Protein AF-A0A7T4EHD7-F1 (afdb_monomer)

Nearest PDB structures (foldseek):
  7t5t-assembly1_A  TM=5.992E-01  e=3.927E-07  Thauera sp. K11
  2or1-assembly1_L  TM=7.618E-01  e=6.626E-01  Phage 434

pLDDT: mean 82.52, std 16.8, range [25.11, 98.62]

Sequence (320 aa):
MTQKEFAQRLGCSQPALSAAENGRKQIAELIEKAVFAFKVPPSYFEAPPSPYGSDSLNFRTKRISAKVRRAFSSTFYEAERAMLSAPAKVPVVNLADENLPNRAYSLPLSVIETVAAQARNQLGVSPTGPVFNVTHAIEKAGHRVCTLTNDFVDISDIDGASSPEFNHDGLGLIATTEKHDGGRVRFTRAHELGHLVMHSTFRPSDEKAREDEADFFAGAFLFPEEDAKEMLSESLTLEGYARIKSQYAVSIAALIHRGRDLGITSAERYHSLMIQLSSRGWRINEPVEVPVERATTINAISLRKESTTQGDLAALPTLF

Solvent-accessible surface area (backbone atoms only — not comparable to full-atom values): 18235 Å² total; per-residue (Å²): 112,52,68,59,59,50,17,56,71,56,74,45,51,47,68,60,48,54,33,26,39,71,69,74,41,88,47,65,72,58,47,54,40,41,28,66,72,52,48,41,57,71,64,67,78,62,51,77,72,67,86,59,54,100,77,54,50,56,60,70,88,63,100,67,53,72,68,37,51,51,53,44,48,49,50,49,44,53,48,51,52,58,46,73,76,49,78,71,94,46,73,54,52,83,58,63,56,84,82,62,68,82,37,82,57,71,79,57,66,72,56,41,45,50,52,21,50,48,50,29,52,72,41,72,40,65,84,60,68,51,56,91,49,63,58,57,33,45,40,69,28,31,29,43,42,34,38,44,50,50,98,67,49,80,43,62,87,40,65,39,32,22,44,50,45,57,46,100,78,54,38,40,46,35,39,29,33,78,70,96,49,16,22,60,51,48,45,48,53,36,23,31,45,27,40,40,32,63,38,38,88,30,58,44,76,44,64,65,46,46,52,52,49,16,51,51,20,19,38,30,52,44,51,25,68,68,53,42,66,72,73,51,49,69,82,61,47,73,71,53,41,41,54,50,23,70,68,37,49,44,43,54,69,55,54,48,49,45,32,38,78,72,63,54,24,52,74,68,50,42,53,51,51,55,50,55,36,49,78,69,45,38,80,80,58,56,76,71,89,40,78,67,82,70,52,85,89,33,68,67,42,41,83,50,82,81,84,89,81,92,80,88,89,81,85,81,79,69,70,131

Foldseek 3Di:
DDLCVLCVLLVHHSVQSVCVLQVNDDCVSVLVSCCVSLVFDSVLQFDDPQPDDLPQWLFDDDPDDSVLSVQVSSLVSVVVVVVVVPDQPAQAQQLAPPPADQDQDFDDLVVLLVSLLVLCVSLVHDSAFAPPALQCSCVNNREFEAEEDEPPDGNQVIAWTKRQAQPPSSYIYTYGYDDDAQQSNLLSSQLNSQNHNRRRPHDHPDSVSSSVSSLSSSLCNQHNPVNLLVQDAQPQDLVSLLVVCQGRVHQSLSSLVSCVSSVRYDPVSSVVRVVVCVVVVVVPPNPDGRDHRHTDPDYHRYSHDDDDDDDDDDDDDGDD

Secondary structure (DSSP, 8-state):
--HHHHHHHTTS-HHHHHHHHTTSS--HHHHHHHHHHH---THHHHSPPPS--TT-S----S---HHHHHHHHHHHHHHHHHHHTS--SSPPP----TTSPP-SSPPPHHHHHHHHHHHHHHTT--SSS--S-HHHHHHHTT-EEEEE--SSS--TTS-EEE-SS--TTS--EEEEE--S-HHHHHHHHHHHHHHHHHHSS---S-HHHHHHHHHHHHHHHHS-HHHHHHH--TT--HHHHHHHHHHH---HHHHHHHHHHTTSS-HHHHHHHHHHHHHTTTTTS-SS--PPP--SSS--B-S-----------------

Organism: NCBI:txid39791

Mean predicted aligned error: 8.87 Å

Radius of gyration: 21.9 Å; Cα contacts (8 Å, |Δi|>4): 493; chains: 1; bounding box: 49×42×62 Å

InterPro domains:
  IPR001387 Cro/C1-type, helix-turn-helix domain [PS50943] (1-45)
  IPR001387 Cro/C1-type, helix-turn-helix domain [cd00093] (1-45)
  IPR010359 IrrE N-terminal-like domain [PF06114] (171-258)
  IPR010982 Lambda repressor-like, DNA-binding domain superfamily [G3DSA:1.10.260.40] (1-47)
  IPR010982 Lambda repressor-like, DNA-binding domain superfamily [SSF47413] (1-45)
  IPR052345 Radiation response metalloprotease [PTHR43236] (1-294)

Structure (mmCIF, N/CA/C/O backbone):
data_AF-A0A7T4EHD7-F1
#
_entry.id   AF-A0A7T4EHD7-F1
#
loop_
_atom_site.group_PDB
_atom_site.id
_atom_site.type_symbol
_atom_site.label_atom_id
_atom_site.label_alt_id
_atom_site.label_comp_id
_atom_site.label_asym_id
_atom_site.label_entity_id
_atom_site.label_seq_id
_atom_site.pdbx_PDB_ins_code
_atom_site.Cartn_x
_atom_site.Cartn_y
_atom_site.Cartn_z
_atom_site.occupancy
_atom_site.B_iso_or_equiv
_atom_site.auth_seq_id
_atom_site.auth_comp_id
_atom_site.auth_asym_id
_atom_site.auth_atom_id
_atom_site.pdbx_PDB_model_num
ATOM 1 N N . MET A 1 1 ? 14.352 -14.621 -17.636 1.00 67.38 1 MET A N 1
ATOM 2 C CA . MET A 1 1 ? 14.977 -15.474 -18.671 1.00 67.38 1 MET A CA 1
ATOM 3 C C . MET A 1 1 ? 16.495 -15.306 -18.625 1.00 67.38 1 MET A C 1
ATOM 5 O O . MET A 1 1 ? 16.950 -14.237 -18.238 1.00 67.38 1 MET A O 1
ATOM 9 N N . THR A 1 2 ? 17.270 -16.343 -18.931 1.00 75.00 2 THR A N 1
ATOM 10 C CA . THR A 1 2 ? 18.741 -16.278 -19.024 1.00 75.00 2 THR A CA 1
ATOM 11 C C . THR A 1 2 ? 19.187 -15.690 -20.369 1.00 75.00 2 THR A C 1
ATOM 13 O O . THR A 1 2 ? 18.441 -15.735 -21.346 1.00 75.00 2 THR A O 1
ATOM 16 N N . GLN A 1 3 ? 20.421 -15.185 -20.456 1.00 76.94 3 GLN A N 1
ATOM 17 C CA . GLN A 1 3 ? 20.989 -14.676 -21.716 1.00 76.94 3 GLN A CA 1
ATOM 18 C C . GLN A 1 3 ? 21.012 -15.754 -22.817 1.00 76.94 3 GLN A C 1
ATOM 20 O O . GLN A 1 3 ? 20.757 -15.468 -23.983 1.00 76.94 3 GLN A O 1
ATOM 25 N N . LYS A 1 4 ? 21.250 -17.018 -22.443 1.00 79.88 4 LYS A N 1
ATOM 26 C CA . LYS A 1 4 ? 21.218 -18.164 -23.361 1.00 79.88 4 LYS A CA 1
ATOM 27 C C . LYS A 1 4 ? 19.819 -18.400 -23.940 1.00 79.88 4 LYS A C 1
ATOM 29 O O . LYS A 1 4 ? 19.680 -18.577 -25.146 1.00 79.88 4 LYS A O 1
ATOM 34 N N . GLU A 1 5 ? 18.791 -18.379 -23.095 1.00 79.81 5 GLU A N 1
ATOM 35 C CA . GLU A 1 5 ? 17.391 -18.517 -23.522 1.00 79.81 5 GLU A CA 1
ATOM 36 C C . GLU A 1 5 ? 16.942 -17.332 -24.395 1.00 79.81 5 GLU A C 1
ATOM 38 O O . GLU A 1 5 ? 16.241 -17.532 -25.388 1.00 79.81 5 GLU A O 1
ATOM 43 N N . PHE A 1 6 ? 17.380 -16.107 -24.071 1.00 81.12 6 PHE A N 1
ATOM 44 C CA . PHE A 1 6 ? 17.108 -14.916 -24.885 1.00 81.12 6 PHE A CA 1
ATOM 45 C C . PHE A 1 6 ? 17.764 -15.033 -26.268 1.00 81.12 6 PHE A C 1
ATOM 47 O O . PHE A 1 6 ? 17.082 -14.872 -27.278 1.00 81.12 6 PHE A O 1
ATOM 54 N N . ALA A 1 7 ? 19.045 -15.418 -26.331 1.00 84.12 7 ALA A N 1
ATOM 55 C CA . ALA A 1 7 ? 19.760 -15.640 -27.588 1.00 84.12 7 ALA A CA 1
ATOM 56 C C . ALA A 1 7 ? 19.081 -16.711 -28.459 1.00 84.12 7 ALA A C 1
ATOM 58 O O . ALA A 1 7 ? 18.872 -16.504 -29.654 1.00 84.12 7 ALA A O 1
ATOM 59 N N . GLN A 1 8 ? 18.653 -17.822 -27.848 1.00 86.00 8 GLN A N 1
ATOM 60 C CA . GLN A 1 8 ? 17.933 -18.888 -28.544 1.00 86.00 8 GLN A CA 1
ATOM 61 C C . GLN A 1 8 ? 16.607 -18.394 -29.140 1.00 86.00 8 GLN A C 1
ATOM 63 O O . GLN A 1 8 ? 16.300 -18.719 -30.286 1.00 86.00 8 GLN A O 1
ATOM 68 N N . ARG A 1 9 ? 15.839 -17.577 -28.406 1.00 82.50 9 ARG A N 1
ATOM 69 C CA . ARG A 1 9 ? 14.594 -16.974 -28.915 1.00 82.50 9 ARG A CA 1
ATOM 70 C C . ARG A 1 9 ? 14.824 -15.972 -30.044 1.00 82.50 9 ARG A C 1
ATOM 72 O O . ARG A 1 9 ? 13.973 -15.859 -30.919 1.00 82.50 9 ARG A O 1
ATOM 79 N N . LEU A 1 10 ? 15.954 -15.271 -30.035 1.00 85.44 10 LEU A N 1
ATOM 80 C CA . LEU A 1 10 ? 16.352 -14.357 -31.108 1.00 85.44 10 LEU A CA 1
ATOM 81 C C . LEU A 1 10 ? 17.015 -15.061 -32.299 1.00 85.44 10 LEU A C 1
ATOM 83 O O . LEU A 1 10 ? 17.361 -14.401 -33.278 1.00 85.44 10 LEU A O 1
ATOM 87 N N . GLY A 1 11 ? 17.225 -16.379 -32.231 1.00 86.50 11 GLY A N 1
ATOM 88 C CA . GLY A 1 11 ? 17.936 -17.121 -33.270 1.00 86.50 11 GLY A CA 1
ATOM 89 C C . GLY A 1 11 ? 19.391 -16.671 -33.439 1.00 86.50 11 GLY A C 1
ATOM 90 O O . GLY A 1 11 ? 19.919 -16.713 -34.549 1.00 86.50 11 GLY A O 1
ATOM 91 N N . CYS A 1 12 ? 20.041 -16.207 -32.366 1.00 86.50 12 CYS A N 1
ATOM 92 C CA . CYS A 1 12 ? 21.445 -15.796 -32.371 1.00 86.50 12 CYS A CA 1
ATOM 93 C C . CYS A 1 12 ? 22.269 -16.588 -31.344 1.00 86.50 12 CYS A C 1
ATOM 95 O O . CYS A 1 12 ? 21.738 -17.281 -30.475 1.00 86.50 12 CYS A O 1
ATOM 97 N N . SER A 1 13 ? 23.598 -16.524 -31.452 1.00 87.38 13 SER A N 1
ATOM 98 C CA . SER A 1 13 ? 24.477 -17.159 -30.469 1.00 87.38 13 SER A CA 1
ATOM 99 C C . SER A 1 13 ? 24.615 -16.284 -29.221 1.00 87.38 13 SER A C 1
ATOM 101 O O . SER A 1 13 ? 24.647 -15.056 -29.309 1.00 87.38 13 SER A O 1
ATOM 103 N N . GLN A 1 14 ? 24.756 -16.911 -28.050 1.00 85.94 14 GLN A N 1
ATOM 104 C CA . GLN A 1 14 ? 24.992 -16.190 -26.796 1.00 85.94 14 GLN A CA 1
ATOM 105 C C . GLN A 1 14 ? 26.211 -15.239 -26.871 1.00 85.94 14 GLN A C 1
ATOM 107 O O . GLN A 1 14 ? 26.083 -14.101 -26.422 1.00 85.94 14 GLN A O 1
ATOM 112 N N . PRO A 1 15 ? 27.356 -15.610 -27.489 1.00 86.06 15 PRO A N 1
ATOM 113 C CA . PRO A 1 15 ? 28.465 -14.673 -27.676 1.00 86.06 15 PRO A CA 1
ATOM 114 C C . PRO A 1 15 ? 28.125 -13.488 -28.587 1.00 86.06 15 PRO A C 1
ATOM 116 O O . PRO A 1 15 ? 28.584 -12.380 -28.332 1.00 86.06 15 PRO A O 1
ATOM 119 N N . ALA A 1 16 ? 27.321 -13.693 -29.640 1.00 82.75 16 ALA A N 1
ATOM 120 C CA . ALA A 1 16 ? 26.911 -12.606 -30.531 1.00 82.75 16 ALA A CA 1
ATOM 121 C C . ALA A 1 16 ? 25.985 -11.611 -29.824 1.00 82.75 16 ALA A C 1
ATOM 123 O O . ALA A 1 16 ? 26.126 -10.408 -30.027 1.00 82.75 16 ALA A O 1
ATOM 124 N N . LEU A 1 17 ? 25.081 -12.116 -28.984 1.00 82.88 17 LEU A N 1
ATOM 125 C CA . LEU A 1 17 ? 24.245 -11.297 -28.120 1.00 82.88 17 LEU A CA 1
ATOM 126 C C . LEU A 1 17 ? 25.096 -10.523 -27.106 1.00 82.88 17 LEU A C 1
ATOM 128 O O . LEU A 1 17 ? 25.010 -9.306 -27.060 1.00 82.88 17 LEU A O 1
ATOM 132 N N . SER A 1 18 ? 25.992 -11.193 -26.378 1.00 82.06 18 SER A N 1
ATOM 133 C CA . SER A 1 18 ? 26.883 -10.527 -25.419 1.00 82.06 18 SER A CA 1
ATOM 134 C C . SER A 1 18 ? 27.773 -9.466 -26.083 1.00 82.06 18 SER A C 1
ATOM 136 O O . SER A 1 18 ? 27.996 -8.395 -25.522 1.00 82.06 18 SER A O 1
ATOM 138 N N . ALA A 1 19 ? 28.261 -9.708 -27.303 1.00 80.06 19 ALA A N 1
ATOM 139 C CA . ALA A 1 19 ? 29.001 -8.702 -28.061 1.00 80.06 19 ALA A CA 1
ATOM 140 C C . ALA A 1 19 ? 28.130 -7.483 -28.411 1.00 80.06 19 ALA A C 1
ATOM 142 O O . ALA A 1 19 ? 28.626 -6.361 -28.349 1.00 80.06 19 ALA A O 1
ATOM 143 N N . ALA A 1 20 ? 26.854 -7.689 -28.746 1.00 79.88 20 ALA A N 1
ATOM 144 C CA . ALA A 1 20 ? 25.904 -6.607 -28.995 1.00 79.88 20 ALA A CA 1
ATOM 145 C C . ALA A 1 20 ? 25.616 -5.792 -27.720 1.00 79.88 20 ALA A C 1
ATOM 147 O O . ALA A 1 20 ? 25.701 -4.570 -27.759 1.00 79.88 20 ALA A O 1
ATOM 148 N N . GLU A 1 21 ? 25.384 -6.451 -26.581 1.00 74.50 21 GLU A N 1
ATOM 149 C CA . GLU A 1 21 ? 25.171 -5.810 -25.268 1.00 74.50 21 GLU A CA 1
ATOM 150 C C . GLU A 1 21 ? 26.338 -4.901 -24.865 1.00 74.50 21 GLU A C 1
ATOM 152 O O . GLU A 1 21 ? 26.143 -3.791 -24.381 1.00 74.50 21 GLU A O 1
ATOM 157 N N . ASN A 1 22 ? 27.565 -5.345 -25.144 1.00 77.75 22 ASN A N 1
ATOM 158 C CA . ASN A 1 22 ? 28.791 -4.600 -24.860 1.00 77.75 22 ASN A CA 1
ATOM 159 C C . ASN A 1 22 ? 29.157 -3.569 -25.949 1.00 77.75 22 ASN A C 1
ATOM 161 O O . ASN A 1 22 ? 30.290 -3.088 -25.974 1.00 77.75 22 ASN A O 1
ATOM 165 N N . GLY A 1 23 ? 28.257 -3.278 -26.896 1.00 73.56 23 GLY A N 1
ATOM 166 C CA . GLY A 1 23 ? 28.473 -2.289 -27.960 1.00 73.56 23 GLY A CA 1
ATOM 167 C C . GLY A 1 23 ? 29.491 -2.697 -29.034 1.00 73.56 23 GLY A C 1
ATOM 168 O O . GLY A 1 23 ? 29.940 -1.863 -29.814 1.00 73.56 23 GLY A O 1
ATOM 169 N N . ARG A 1 24 ? 29.878 -3.977 -29.099 1.00 74.69 24 ARG A N 1
ATOM 170 C CA . ARG A 1 24 ? 30.899 -4.506 -30.027 1.00 74.69 24 ARG A CA 1
ATOM 171 C C . ARG A 1 24 ? 30.318 -5.030 -31.344 1.00 74.69 24 ARG A C 1
ATOM 173 O O . ARG A 1 24 ? 31.075 -5.448 -32.217 1.00 74.69 24 ARG A O 1
ATOM 180 N N . LYS A 1 25 ? 28.991 -5.057 -31.494 1.00 74.19 25 LYS A N 1
ATOM 181 C CA . LYS A 1 25 ? 28.288 -5.528 -32.697 1.00 74.19 25 LYS A CA 1
ATOM 182 C C . LYS A 1 25 ? 27.023 -4.703 -32.935 1.00 74.19 25 LYS A C 1
ATOM 184 O O . LYS A 1 25 ? 26.392 -4.274 -31.975 1.00 74.19 25 LYS A O 1
ATOM 189 N N . GLN A 1 26 ? 26.641 -4.507 -34.201 1.00 68.88 26 GLN A N 1
ATOM 190 C CA . GLN A 1 26 ? 25.374 -3.855 -34.552 1.00 68.88 26 GLN A CA 1
ATOM 191 C C . GLN A 1 26 ? 24.181 -4.590 -33.928 1.00 68.88 26 GLN A C 1
ATOM 193 O O . GLN A 1 26 ? 24.067 -5.812 -34.039 1.00 68.88 26 GLN A O 1
ATOM 198 N N . ILE A 1 27 ? 23.296 -3.819 -33.291 1.00 75.81 27 ILE A N 1
ATOM 199 C CA . ILE A 1 27 ? 22.151 -4.326 -32.523 1.00 75.81 27 ILE A CA 1
ATOM 200 C C . ILE A 1 27 ? 20.843 -4.244 -33.334 1.00 75.81 27 ILE A C 1
ATOM 202 O O . ILE A 1 27 ? 19.883 -4.909 -32.979 1.00 75.81 27 ILE A O 1
ATOM 206 N N . ALA A 1 28 ? 20.794 -3.505 -34.451 1.00 77.44 28 ALA A N 1
ATOM 207 C CA . ALA A 1 28 ? 19.555 -3.235 -35.199 1.00 77.44 28 ALA A CA 1
ATOM 208 C C . ALA A 1 28 ? 18.762 -4.507 -35.571 1.00 77.44 28 ALA A C 1
ATOM 210 O O . ALA A 1 28 ? 17.596 -4.635 -35.210 1.00 77.44 28 ALA A O 1
ATOM 211 N N . GLU A 1 29 ? 19.415 -5.503 -36.179 1.00 79.62 29 GLU A N 1
ATOM 212 C CA . GLU A 1 29 ? 18.763 -6.772 -36.545 1.00 79.62 29 GLU A CA 1
ATOM 213 C C . GLU A 1 29 ? 18.314 -7.582 -35.308 1.00 79.62 29 GLU A C 1
ATOM 215 O O . GLU A 1 29 ? 17.315 -8.300 -35.339 1.00 79.62 29 GLU A O 1
ATOM 220 N N . LEU A 1 30 ? 19.042 -7.470 -34.189 1.00 80.75 30 LEU A N 1
ATOM 221 C CA . LEU A 1 30 ? 18.665 -8.107 -32.924 1.00 80.75 30 LEU A CA 1
ATOM 222 C C . LEU A 1 30 ? 17.480 -7.394 -32.267 1.00 80.75 30 LEU A C 1
ATOM 224 O O . LEU A 1 30 ? 16.624 -8.073 -31.706 1.00 80.75 30 LEU A O 1
ATOM 228 N N . ILE A 1 31 ? 17.409 -6.064 -32.366 1.00 81.06 31 ILE A N 1
ATOM 229 C CA . ILE A 1 31 ? 16.293 -5.248 -31.881 1.00 81.06 31 ILE A CA 1
ATOM 230 C C . ILE A 1 31 ? 15.033 -5.590 -32.664 1.00 81.06 31 ILE A C 1
ATOM 232 O O . ILE A 1 31 ? 14.024 -5.884 -32.042 1.00 81.06 31 ILE A O 1
ATOM 236 N N . GLU A 1 32 ? 15.078 -5.654 -33.996 1.00 82.56 32 GLU A N 1
ATOM 237 C CA . GLU A 1 32 ? 13.910 -6.043 -34.802 1.00 82.56 32 GLU A CA 1
ATOM 238 C C . GLU A 1 32 ? 13.399 -7.441 -34.432 1.00 82.56 32 GLU A C 1
ATOM 240 O O . GLU A 1 32 ? 12.204 -7.638 -34.184 1.00 82.56 32 GLU A O 1
ATOM 245 N N . LYS A 1 33 ? 14.314 -8.413 -34.307 1.00 84.12 33 LYS A N 1
ATOM 246 C CA . LYS A 1 33 ? 13.969 -9.764 -33.847 1.00 84.12 33 LYS A CA 1
ATOM 247 C C . LYS A 1 33 ? 13.395 -9.746 -32.437 1.00 84.12 33 LYS A C 1
ATOM 249 O O . LYS A 1 33 ? 12.467 -10.501 -32.163 1.00 84.12 33 LYS A O 1
ATOM 254 N N . ALA A 1 34 ? 13.903 -8.894 -31.550 1.00 81.19 34 ALA A N 1
ATOM 255 C CA . ALA A 1 34 ? 13.426 -8.785 -30.180 1.00 81.19 34 ALA A CA 1
ATOM 256 C C . ALA A 1 34 ? 12.062 -8.090 -30.087 1.00 81.19 34 ALA A C 1
ATOM 258 O O . ALA A 1 34 ? 11.178 -8.593 -29.398 1.00 81.19 34 ALA A O 1
ATOM 259 N N . VAL A 1 35 ? 11.840 -7.016 -30.841 1.00 81.25 35 VAL A N 1
ATOM 260 C CA . VAL A 1 35 ? 10.538 -6.362 -31.013 1.00 81.25 35 VAL A CA 1
ATOM 261 C C . VAL A 1 35 ? 9.516 -7.383 -31.501 1.00 81.25 35 VAL A C 1
ATOM 263 O O . VAL A 1 35 ? 8.449 -7.504 -30.912 1.00 81.25 35 VAL A O 1
ATOM 266 N N . PHE A 1 36 ? 9.843 -8.207 -32.497 1.00 82.00 36 PHE A N 1
ATOM 267 C CA . PHE A 1 36 ? 8.918 -9.233 -32.980 1.00 82.00 36 PHE A CA 1
ATOM 268 C C . PHE A 1 36 ? 8.709 -10.377 -31.969 1.00 82.00 36 PHE A C 1
ATOM 270 O O . PHE A 1 36 ? 7.576 -10.713 -31.607 1.00 82.00 36 PHE A O 1
ATOM 277 N N . ALA A 1 37 ? 9.797 -10.965 -31.462 1.00 79.94 37 ALA A N 1
ATOM 278 C CA . ALA A 1 37 ? 9.764 -12.128 -30.575 1.00 79.94 37 ALA A CA 1
ATOM 279 C C . ALA A 1 37 ? 9.165 -11.811 -29.200 1.00 79.94 37 ALA A C 1
ATOM 281 O O . ALA A 1 37 ? 8.491 -12.663 -28.613 1.00 79.94 37 ALA A O 1
ATOM 282 N N . PHE A 1 38 ? 9.364 -10.585 -28.704 1.00 75.75 38 PHE A N 1
ATOM 283 C CA . PHE A 1 38 ? 8.938 -10.109 -27.387 1.00 75.75 38 PHE A CA 1
ATOM 284 C C . PHE A 1 38 ? 7.830 -9.052 -27.443 1.00 75.75 38 PHE A C 1
ATOM 286 O O . PHE A 1 38 ? 7.314 -8.720 -26.389 1.00 75.75 38 PHE A O 1
ATOM 293 N N . LYS A 1 39 ? 7.325 -8.674 -28.634 1.00 72.81 39 LYS A N 1
ATOM 294 C CA . LYS A 1 39 ? 6.235 -7.685 -28.871 1.00 72.81 39 LYS A CA 1
ATOM 295 C C . LYS A 1 39 ? 6.290 -6.492 -27.908 1.00 72.81 39 LYS A C 1
ATOM 297 O O . LYS A 1 39 ? 5.265 -6.065 -27.377 1.00 72.81 39 LYS A O 1
ATOM 302 N N . VAL A 1 40 ? 7.499 -6.002 -27.675 1.00 70.81 40 VAL A N 1
ATOM 303 C CA . VAL A 1 40 ? 7.770 -4.741 -26.983 1.00 70.81 40 VAL A CA 1
ATOM 304 C C . VAL A 1 40 ? 7.946 -3.649 -28.043 1.00 70.81 40 VAL A C 1
ATOM 306 O O . VAL A 1 40 ? 8.377 -3.971 -29.155 1.00 70.81 40 VAL A O 1
ATOM 309 N N . PRO A 1 41 ? 7.594 -2.385 -27.761 1.00 70.56 41 PRO A N 1
ATOM 310 C CA . PRO A 1 41 ? 7.817 -1.299 -28.712 1.00 70.56 41 PRO A CA 1
ATOM 311 C C . PRO A 1 41 ? 9.325 -1.086 -28.957 1.00 70.56 41 PRO A C 1
ATOM 313 O O . PRO A 1 41 ? 10.118 -1.349 -28.053 1.00 70.56 41 PRO A O 1
ATOM 316 N N . PRO A 1 42 ? 9.750 -0.587 -30.135 1.00 73.06 42 PRO A N 1
ATOM 317 C CA . PRO A 1 42 ? 11.158 -0.255 -30.396 1.00 73.06 42 PRO A CA 1
ATOM 318 C C . PRO A 1 42 ? 11.764 0.686 -29.346 1.00 73.06 42 PRO A C 1
ATOM 320 O O . PRO A 1 42 ? 12.883 0.453 -28.893 1.00 73.06 42 PRO A O 1
ATOM 323 N N . SER A 1 43 ? 10.962 1.638 -28.852 1.00 72.75 43 SER A N 1
ATOM 324 C CA . SER A 1 43 ? 11.327 2.578 -27.784 1.00 72.75 43 SER A CA 1
ATOM 325 C C . SER A 1 43 ? 11.771 1.906 -26.477 1.00 72.75 43 SER A C 1
ATOM 327 O O . SER A 1 43 ? 12.468 2.526 -25.679 1.00 72.75 43 SER A O 1
ATOM 329 N N . TYR A 1 44 ? 11.431 0.630 -26.256 1.00 74.00 44 TYR A N 1
ATOM 330 C CA . TYR A 1 44 ? 11.961 -0.171 -25.148 1.00 74.00 44 TYR A CA 1
ATOM 331 C C . TYR A 1 44 ? 13.489 -0.315 -25.214 1.00 74.00 44 TYR A C 1
ATOM 333 O O . TYR A 1 44 ? 14.161 -0.284 -24.189 1.00 74.00 44 TYR A O 1
ATOM 341 N N . PHE A 1 45 ? 14.045 -0.480 -26.418 1.00 74.88 45 PHE A N 1
ATOM 342 C CA . PHE A 1 45 ? 15.484 -0.674 -26.627 1.00 74.88 45 PHE A CA 1
ATOM 343 C C . PHE A 1 45 ? 16.261 0.639 -26.724 1.00 74.88 45 PHE A C 1
ATOM 345 O O . PHE A 1 45 ? 17.484 0.617 -26.651 1.00 74.88 45 PHE A O 1
ATOM 352 N N . GLU A 1 46 ? 15.555 1.754 -26.894 1.00 72.62 46 GLU A N 1
ATOM 353 C CA . GLU A 1 46 ? 16.107 3.111 -26.989 1.00 72.62 46 GLU A CA 1
ATOM 354 C C . GLU A 1 46 ? 16.115 3.833 -25.645 1.00 72.62 46 GLU A C 1
ATOM 356 O O . GLU A 1 46 ? 16.837 4.812 -25.460 1.00 72.62 46 GLU A O 1
ATOM 361 N N . ALA A 1 47 ? 15.296 3.362 -24.706 1.00 69.19 47 ALA A N 1
ATOM 362 C CA . ALA A 1 47 ? 15.190 3.962 -23.397 1.00 69.19 47 ALA A CA 1
ATOM 363 C C . ALA A 1 47 ? 16.515 3.863 -22.626 1.00 69.19 47 ALA A C 1
ATOM 365 O O . ALA A 1 47 ? 17.200 2.834 -22.691 1.00 69.19 47 ALA A O 1
ATOM 366 N N . PRO A 1 48 ? 16.865 4.901 -21.846 1.00 70.50 48 PRO A N 1
ATOM 367 C CA . PRO A 1 48 ? 17.994 4.807 -20.939 1.00 70.50 48 PRO A CA 1
ATOM 368 C C . PRO A 1 48 ? 17.758 3.670 -19.931 1.00 70.50 48 PRO A C 1
ATOM 370 O O . PRO A 1 48 ? 16.609 3.310 -19.651 1.00 70.50 48 PRO A O 1
ATOM 373 N N . PRO A 1 49 ? 18.828 3.081 -19.371 1.00 69.06 49 PRO A N 1
ATOM 374 C CA . PRO A 1 49 ? 18.685 2.064 -18.343 1.00 69.06 49 PRO A CA 1
ATOM 375 C C . PRO A 1 49 ? 17.871 2.606 -17.167 1.00 69.06 49 PRO A C 1
ATOM 377 O O . PRO A 1 49 ? 17.942 3.790 -16.835 1.00 69.06 49 PRO A O 1
ATOM 380 N N . SER A 1 50 ? 17.117 1.709 -16.529 1.00 68.75 50 SER A N 1
ATOM 381 C CA . SER A 1 50 ? 16.346 2.027 -15.328 1.00 68.75 50 SER A CA 1
ATOM 382 C C . SER A 1 50 ? 17.228 2.770 -14.317 1.00 68.75 50 SER A C 1
ATOM 384 O O . SER A 1 50 ? 18.231 2.195 -13.880 1.00 68.75 50 SER A O 1
ATOM 386 N N . PRO A 1 51 ? 16.861 3.999 -13.899 1.00 68.62 51 PRO A N 1
ATOM 387 C CA . PRO A 1 51 ? 17.584 4.715 -12.851 1.00 68.62 51 PRO A CA 1
ATOM 388 C C . PRO A 1 51 ? 17.419 3.999 -11.508 1.00 68.62 51 PRO A C 1
ATOM 390 O O . PRO A 1 51 ? 18.204 4.202 -10.581 1.00 68.62 51 PRO A O 1
ATOM 393 N N . TYR A 1 52 ? 16.414 3.122 -11.413 1.00 71.12 52 TYR A N 1
ATOM 394 C CA . TYR A 1 52 ? 16.187 2.311 -10.245 1.00 71.12 52 TYR A CA 1
ATOM 395 C C . TYR A 1 52 ? 17.258 1.229 -10.099 1.00 71.12 52 TYR A C 1
ATOM 397 O O . TYR A 1 52 ? 17.191 0.178 -10.741 1.00 71.12 52 TYR A O 1
ATOM 405 N N . GLY A 1 53 ? 18.234 1.474 -9.219 1.00 59.25 53 GLY A N 1
ATOM 406 C CA . GLY A 1 53 ? 19.104 0.434 -8.671 1.00 59.25 53 GLY A CA 1
ATOM 407 C C . GLY A 1 53 ? 18.312 -0.599 -7.860 1.00 59.25 53 GLY A C 1
ATOM 408 O O . GLY A 1 53 ? 17.128 -0.405 -7.572 1.00 59.25 53 GLY A O 1
ATOM 409 N N . SER A 1 54 ? 18.966 -1.685 -7.438 1.00 55.38 54 SER A N 1
ATOM 410 C CA . SER A 1 54 ? 18.322 -2.779 -6.693 1.00 55.38 54 SER A CA 1
ATOM 411 C C . SER A 1 54 ? 17.585 -2.345 -5.425 1.00 55.38 54 SER A C 1
ATOM 413 O O . SER A 1 54 ? 16.755 -3.108 -4.959 1.00 55.38 54 SER A O 1
ATOM 415 N N . ASP A 1 55 ? 17.861 -1.170 -4.864 1.00 57.47 55 ASP A N 1
ATOM 416 C CA . ASP A 1 55 ? 17.316 -0.731 -3.568 1.00 57.47 55 ASP A CA 1
ATOM 417 C C . ASP A 1 55 ? 16.634 0.648 -3.644 1.00 57.47 55 ASP A C 1
ATOM 419 O O . ASP A 1 55 ? 16.384 1.293 -2.635 1.00 57.47 55 ASP A O 1
ATOM 423 N N . SER A 1 56 ? 16.369 1.129 -4.857 1.00 59.25 56 SER A N 1
ATOM 424 C CA . SER A 1 56 ? 15.890 2.499 -5.105 1.00 59.25 56 SER A CA 1
ATOM 425 C C . SER A 1 56 ? 14.368 2.666 -5.057 1.00 59.25 56 SER A C 1
ATOM 427 O O . SER A 1 56 ? 13.887 3.768 -4.795 1.00 59.25 56 SER A O 1
ATOM 429 N N . LEU A 1 57 ? 13.615 1.590 -5.306 1.00 66.94 57 LEU A N 1
ATOM 430 C CA . LEU A 1 57 ? 12.165 1.572 -5.129 1.00 66.94 57 LEU A CA 1
ATOM 431 C C . LEU A 1 57 ? 11.831 1.260 -3.669 1.00 66.94 57 LEU A C 1
ATOM 433 O O . LEU A 1 57 ? 12.565 0.529 -2.997 1.00 66.94 57 LEU A O 1
ATOM 437 N N . ASN A 1 58 ? 10.704 1.790 -3.199 1.00 66.31 58 ASN A N 1
ATOM 438 C CA . ASN A 1 58 ? 10.168 1.487 -1.874 1.00 66.31 58 ASN A CA 1
ATOM 439 C C . ASN A 1 58 ? 9.568 0.076 -1.905 1.00 66.31 58 ASN A C 1
ATOM 441 O O . ASN A 1 58 ? 8.400 -0.116 -2.222 1.00 66.31 58 ASN A O 1
ATOM 445 N N . PHE A 1 59 ? 10.415 -0.933 -1.718 1.00 62.81 59 PHE A N 1
ATOM 446 C CA . PHE A 1 59 ? 10.007 -2.329 -1.749 1.00 62.81 59 PHE A CA 1
ATOM 447 C C . PHE A 1 59 ? 9.677 -2.835 -0.356 1.00 62.81 59 PHE A C 1
ATOM 449 O O . PHE A 1 59 ? 10.562 -2.905 0.497 1.00 62.81 59 PHE A O 1
ATOM 456 N N . ARG A 1 60 ? 8.483 -3.411 -0.203 1.00 60.59 60 ARG A N 1
ATOM 457 C CA . ARG A 1 60 ? 8.170 -4.215 0.977 1.00 60.59 60 ARG A CA 1
ATOM 458 C C . ARG A 1 60 ? 9.145 -5.394 1.105 1.00 60.59 60 ARG A C 1
ATOM 460 O O . ARG A 1 60 ? 9.185 -6.299 0.262 1.00 60.59 60 ARG A O 1
ATOM 467 N N . THR A 1 61 ? 9.943 -5.409 2.169 1.00 50.91 61 THR A N 1
ATOM 468 C CA . THR A 1 61 ? 11.090 -6.317 2.325 1.00 50.91 61 THR A CA 1
ATOM 469 C C . THR A 1 61 ? 10.678 -7.754 2.680 1.00 50.91 61 THR A C 1
ATOM 471 O O . THR A 1 61 ? 10.464 -8.126 3.833 1.00 50.91 61 THR A O 1
ATOM 474 N N . LYS A 1 62 ? 10.661 -8.634 1.673 1.00 54.88 62 LYS A N 1
ATOM 475 C CA . LYS A 1 62 ? 10.888 -10.083 1.841 1.00 54.88 62 LYS A CA 1
ATOM 476 C C . LYS A 1 62 ? 12.259 -10.464 1.278 1.00 54.88 62 LYS A C 1
ATOM 478 O O . LYS A 1 62 ? 12.848 -9.712 0.503 1.00 54.88 62 LYS A O 1
ATOM 483 N N . ARG A 1 63 ? 12.773 -11.654 1.631 1.00 64.31 63 ARG A N 1
ATOM 484 C CA . ARG A 1 63 ? 13.942 -12.271 0.966 1.00 64.31 63 ARG A CA 1
ATOM 485 C C . ARG A 1 63 ? 13.597 -12.599 -0.492 1.00 64.31 63 ARG A C 1
ATOM 487 O O . ARG A 1 63 ? 13.311 -13.739 -0.834 1.00 64.31 63 ARG A O 1
ATOM 494 N N . ILE A 1 64 ? 13.601 -11.576 -1.332 1.00 76.56 64 ILE A N 1
ATOM 495 C CA . ILE A 1 64 ? 13.315 -11.649 -2.759 1.00 76.56 64 ILE A CA 1
ATOM 496 C C . ILE A 1 64 ? 14.634 -11.862 -3.494 1.00 76.56 64 ILE A C 1
ATOM 498 O O . ILE A 1 64 ? 15.636 -11.205 -3.202 1.00 76.56 64 ILE A O 1
ATOM 502 N N . SER A 1 65 ? 14.649 -12.785 -4.456 1.00 82.69 65 SER A N 1
ATOM 503 C CA . SER A 1 65 ? 15.848 -13.016 -5.263 1.00 82.69 65 SER A CA 1
ATOM 504 C C . SER A 1 65 ? 16.214 -11.768 -6.076 1.00 82.69 65 SER A C 1
ATOM 506 O O . SER A 1 65 ? 15.337 -11.059 -6.575 1.00 82.69 65 SER A O 1
ATOM 508 N N . ALA A 1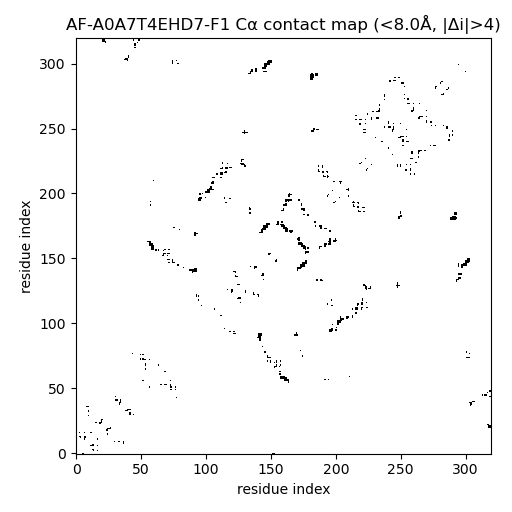 66 ? 17.510 -11.531 -6.295 1.00 80.81 66 ALA A N 1
ATOM 509 C CA . ALA A 1 66 ? 17.978 -10.412 -7.121 1.00 80.81 66 ALA A CA 1
ATOM 510 C C . ALA A 1 66 ? 17.354 -10.421 -8.533 1.00 80.81 66 ALA A C 1
ATOM 512 O O . ALA A 1 66 ? 17.067 -9.369 -9.098 1.00 80.81 66 ALA A O 1
ATOM 513 N N . LYS A 1 67 ? 17.077 -11.616 -9.076 1.00 82.19 67 LYS A N 1
ATOM 514 C CA . LYS A 1 67 ? 16.389 -11.810 -10.360 1.00 82.19 67 LYS A CA 1
ATOM 515 C C . LYS A 1 67 ? 14.966 -11.244 -10.348 1.00 82.19 67 LYS A C 1
ATOM 517 O O . LYS A 1 67 ? 14.598 -10.543 -11.285 1.00 82.19 67 LYS A O 1
ATOM 522 N N . VAL A 1 68 ? 14.180 -11.561 -9.317 1.00 84.06 68 VAL A N 1
ATOM 523 C CA . VAL A 1 68 ? 12.795 -11.077 -9.168 1.00 84.06 68 VAL A CA 1
ATOM 524 C C . VAL A 1 68 ? 12.786 -9.570 -8.952 1.00 84.06 68 VAL A C 1
ATOM 526 O O . VAL A 1 68 ? 12.045 -8.862 -9.626 1.00 84.06 68 VAL A O 1
ATOM 529 N N . ARG A 1 69 ? 13.684 -9.068 -8.098 1.00 82.75 69 ARG A N 1
ATOM 530 C CA . ARG A 1 69 ? 13.795 -7.635 -7.828 1.00 82.75 69 ARG A CA 1
ATOM 531 C C . ARG A 1 69 ? 14.121 -6.834 -9.084 1.00 82.75 69 ARG A C 1
ATOM 533 O O . ARG A 1 69 ? 13.427 -5.878 -9.398 1.00 82.75 69 ARG A O 1
ATOM 540 N N . ARG A 1 70 ? 15.116 -7.285 -9.853 1.00 81.25 70 ARG A N 1
ATOM 541 C CA . ARG A 1 70 ? 15.484 -6.668 -11.131 1.00 81.25 70 ARG A CA 1
ATOM 542 C C . ARG A 1 70 ? 14.329 -6.699 -12.133 1.00 81.25 70 ARG A C 1
ATOM 544 O O . ARG A 1 70 ? 14.073 -5.692 -12.780 1.00 81.25 70 ARG A O 1
ATOM 551 N N . ALA A 1 71 ? 13.629 -7.829 -12.251 1.00 83.50 71 ALA A N 1
ATOM 552 C CA . ALA A 1 71 ? 12.482 -7.946 -13.149 1.00 83.50 71 ALA A CA 1
ATOM 553 C C . ALA A 1 71 ? 11.357 -6.974 -12.768 1.00 83.50 71 ALA A C 1
ATOM 555 O O . ALA A 1 71 ? 10.812 -6.307 -13.647 1.00 83.50 71 ALA A O 1
ATOM 556 N N . PHE A 1 72 ? 11.053 -6.847 -11.474 1.00 85.69 72 PHE A N 1
ATOM 557 C CA . PHE A 1 72 ? 10.085 -5.869 -10.996 1.00 85.69 72 PHE A CA 1
ATOM 558 C C . PHE A 1 72 ? 10.557 -4.443 -11.277 1.00 85.69 72 PHE A C 1
ATOM 560 O O . PHE A 1 72 ? 9.810 -3.708 -11.907 1.00 85.69 72 PHE A O 1
ATOM 567 N N . SER A 1 73 ? 11.779 -4.054 -10.883 1.00 84.25 73 SER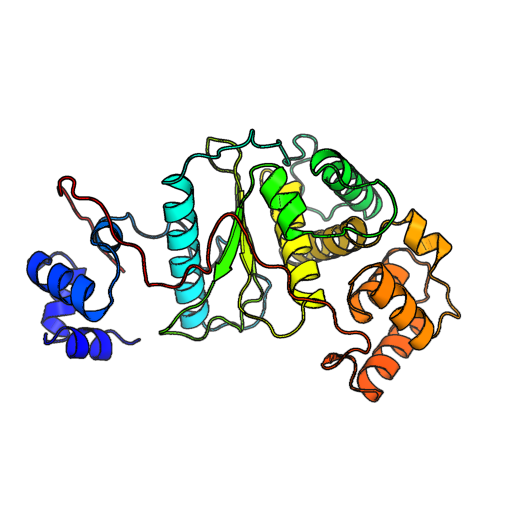 A N 1
ATOM 568 C CA . SER A 1 73 ? 12.304 -2.696 -11.110 1.00 84.25 73 SER A CA 1
ATOM 569 C C . SER A 1 73 ? 12.239 -2.297 -12.581 1.00 84.25 73 SER A C 1
ATOM 571 O O . SER A 1 73 ? 11.797 -1.198 -12.896 1.00 84.25 73 SER A O 1
ATOM 573 N N . SER A 1 74 ? 12.619 -3.201 -13.490 1.00 81.56 74 SER A N 1
ATOM 574 C CA . SER A 1 74 ? 12.498 -2.953 -14.928 1.00 81.56 74 SER A CA 1
ATOM 575 C C . SER A 1 74 ? 11.039 -2.790 -15.352 1.00 81.56 74 SER A C 1
ATOM 577 O O . SER A 1 74 ? 10.724 -1.832 -16.042 1.00 81.56 74 SER A O 1
ATOM 579 N N . THR A 1 75 ? 10.135 -3.667 -14.908 1.00 84.81 75 THR A N 1
ATOM 580 C CA . THR A 1 75 ? 8.700 -3.581 -15.254 1.00 84.81 75 THR A CA 1
ATOM 581 C C . THR A 1 75 ? 8.057 -2.303 -14.697 1.00 84.81 75 THR A C 1
ATOM 583 O O . THR A 1 75 ? 7.258 -1.664 -15.374 1.00 84.81 75 THR A O 1
ATOM 586 N N . PHE A 1 76 ? 8.438 -1.895 -13.486 1.00 86.94 76 PHE A N 1
ATOM 587 C CA . PHE A 1 76 ? 8.016 -0.643 -12.864 1.00 86.94 76 PHE A CA 1
ATOM 588 C C . PHE A 1 76 ? 8.526 0.567 -13.648 1.00 86.94 76 PHE A C 1
ATOM 590 O O . PHE A 1 76 ? 7.762 1.483 -13.932 1.00 86.94 76 PHE A O 1
ATOM 597 N N . TYR A 1 77 ? 9.799 0.560 -14.047 1.00 84.94 77 TYR A N 1
ATOM 598 C CA . TYR A 1 77 ? 10.371 1.642 -14.840 1.00 84.94 77 TYR A CA 1
ATOM 599 C C . TYR A 1 77 ? 9.675 1.790 -16.197 1.00 84.94 77 TYR A C 1
ATOM 601 O O . TYR A 1 77 ? 9.363 2.902 -16.610 1.00 84.94 77 TYR A O 1
ATOM 609 N N . GLU A 1 78 ? 9.368 0.680 -16.872 1.00 82.75 78 GLU A N 1
ATOM 610 C CA . GLU A 1 78 ? 8.545 0.704 -18.088 1.00 82.75 78 GLU A CA 1
ATOM 611 C C . GLU A 1 78 ? 7.175 1.333 -17.838 1.00 82.75 78 GLU A C 1
ATOM 613 O O . GLU A 1 78 ? 6.710 2.147 -18.638 1.00 82.75 78 GLU A O 1
ATOM 618 N N . ALA A 1 79 ? 6.544 0.981 -16.715 1.00 84.44 79 ALA A N 1
ATOM 619 C CA . ALA A 1 79 ? 5.260 1.543 -16.335 1.00 84.44 79 ALA A CA 1
ATOM 620 C C . ALA A 1 79 ? 5.329 3.056 -16.127 1.00 84.44 79 ALA A C 1
ATOM 622 O O . ALA A 1 79 ? 4.497 3.797 -16.650 1.00 84.44 79 ALA A O 1
ATOM 623 N N . GLU A 1 80 ? 6.357 3.523 -15.431 1.00 82.88 80 GLU A N 1
ATOM 624 C CA . GLU A 1 80 ? 6.590 4.941 -15.214 1.00 82.88 80 GLU A CA 1
ATOM 625 C C . GLU A 1 80 ? 6.907 5.690 -16.516 1.00 82.88 80 GLU A C 1
ATOM 627 O O . GLU A 1 80 ? 6.377 6.775 -16.745 1.00 82.88 80 GLU A O 1
ATOM 632 N N . ARG A 1 81 ? 7.695 5.116 -17.432 1.00 80.56 81 ARG A N 1
ATOM 633 C CA . ARG A 1 81 ? 7.934 5.748 -18.741 1.00 80.56 81 ARG A CA 1
ATOM 634 C C . ARG A 1 81 ? 6.657 5.862 -19.565 1.00 80.56 81 ARG A C 1
ATOM 636 O O . ARG A 1 81 ? 6.395 6.918 -20.141 1.00 80.56 81 ARG A O 1
ATOM 643 N N . ALA A 1 82 ? 5.854 4.798 -19.601 1.00 77.75 82 ALA A N 1
ATOM 644 C CA . ALA A 1 82 ? 4.558 4.821 -20.271 1.00 77.75 82 ALA A CA 1
ATOM 645 C C . ALA A 1 82 ? 3.658 5.921 -19.683 1.00 77.75 82 ALA A C 1
ATOM 647 O O . ALA A 1 82 ? 2.987 6.636 -20.426 1.00 77.75 82 ALA A O 1
ATOM 648 N N . MET A 1 83 ? 3.714 6.135 -18.367 1.00 74.12 83 MET A N 1
ATOM 649 C CA . MET A 1 83 ? 3.016 7.242 -17.716 1.00 74.12 83 MET A CA 1
ATOM 650 C C . MET A 1 83 ? 3.511 8.617 -18.129 1.00 74.12 83 MET A C 1
ATOM 652 O O . MET A 1 83 ? 2.689 9.473 -18.436 1.00 74.12 83 MET A O 1
ATOM 656 N N . LEU A 1 84 ? 4.826 8.838 -18.136 1.00 70.12 84 LEU A N 1
ATOM 657 C CA . LEU A 1 84 ? 5.407 10.127 -18.520 1.00 70.12 84 LEU A CA 1
ATOM 658 C C . LEU A 1 84 ? 5.067 10.496 -19.969 1.00 70.12 84 LEU A C 1
ATOM 660 O O . LEU A 1 84 ? 4.935 11.672 -20.291 1.00 70.12 84 LEU A O 1
ATOM 664 N N . SER A 1 85 ? 4.868 9.499 -20.834 1.00 68.19 85 SER A N 1
ATOM 665 C CA . SER A 1 85 ? 4.434 9.720 -22.217 1.00 68.19 85 SER A CA 1
ATOM 666 C C . SER A 1 85 ? 2.947 10.091 -22.367 1.00 68.19 85 SER A C 1
ATOM 668 O O . SER A 1 85 ? 2.530 10.511 -23.446 1.00 68.19 85 SER A O 1
ATOM 670 N N . ALA A 1 86 ? 2.145 9.970 -21.300 1.00 67.75 86 ALA A N 1
ATOM 671 C CA . ALA A 1 86 ? 0.709 10.234 -21.293 1.00 67.75 86 ALA A CA 1
ATOM 672 C C . ALA A 1 86 ? 0.362 11.389 -20.325 1.00 67.75 86 ALA A C 1
ATOM 674 O O . ALA A 1 86 ? 0.225 11.161 -19.116 1.00 67.75 86 ALA A O 1
ATOM 675 N N . PRO A 1 87 ? 0.174 12.630 -20.822 1.00 61.16 87 PRO A N 1
ATOM 676 C CA . PRO A 1 87 ? -0.052 13.791 -19.965 1.00 61.16 87 PRO A CA 1
ATOM 677 C C . PRO A 1 87 ? -1.285 13.611 -19.074 1.00 61.16 87 PRO A C 1
ATOM 679 O O . PRO A 1 87 ? -2.314 13.062 -19.490 1.00 61.16 87 PRO A O 1
ATOM 682 N N . ALA A 1 88 ? -1.192 14.085 -17.830 1.00 63.59 88 ALA A N 1
ATOM 683 C CA . ALA A 1 88 ? -2.317 14.048 -16.911 1.00 63.59 88 ALA A CA 1
ATOM 684 C C . ALA A 1 88 ? -3.467 14.921 -17.423 1.00 63.59 88 ALA A C 1
ATOM 686 O O . ALA A 1 88 ? -3.312 16.110 -17.676 1.00 63.59 88 ALA A O 1
ATOM 687 N N . LYS A 1 89 ? -4.649 14.313 -17.567 1.00 69.38 89 LYS A N 1
ATOM 688 C CA . LYS A 1 89 ? -5.881 15.012 -17.972 1.00 69.38 89 LYS A CA 1
ATOM 689 C C . LYS A 1 89 ? -6.540 15.779 -16.819 1.00 69.38 89 LY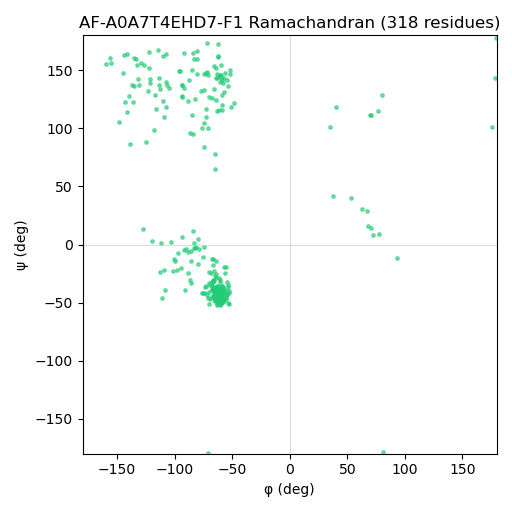S A C 1
ATOM 691 O O . LYS A 1 89 ? -7.563 16.424 -17.025 1.00 69.38 89 LYS A O 1
ATOM 696 N N . VAL A 1 90 ? -5.992 15.659 -15.613 1.00 75.19 90 VAL A N 1
ATOM 697 C CA . VAL A 1 90 ? -6.515 16.214 -14.362 1.00 75.19 90 VAL A CA 1
ATOM 698 C C . VAL A 1 90 ? -5.356 16.916 -13.649 1.00 75.19 90 VAL A C 1
ATOM 700 O O . VAL A 1 90 ? -4.239 16.395 -13.718 1.00 75.19 90 VAL A O 1
ATOM 703 N N . PRO A 1 91 ? -5.586 18.066 -12.984 1.00 82.50 91 PRO A N 1
ATOM 704 C CA . PRO A 1 91 ? -4.575 18.689 -12.138 1.00 82.50 91 PRO A CA 1
ATOM 705 C C . PRO A 1 91 ? -4.039 17.703 -11.100 1.00 82.50 91 PRO A C 1
ATOM 707 O O . PRO A 1 91 ? -4.814 16.972 -10.482 1.00 82.50 91 PRO A O 1
ATOM 710 N N . VAL A 1 92 ? -2.720 17.693 -10.920 1.00 86.44 92 VAL A N 1
ATOM 711 C CA . VAL A 1 92 ? -2.067 16.862 -9.909 1.00 86.44 92 VAL A CA 1
ATOM 712 C C . VAL A 1 92 ? -2.149 17.576 -8.565 1.00 86.44 92 VAL A C 1
ATOM 714 O O . VAL A 1 92 ? -1.764 18.740 -8.445 1.00 86.44 92 VAL A O 1
ATOM 717 N N . VAL A 1 93 ? -2.695 16.894 -7.563 1.00 89.12 93 VAL A N 1
ATOM 718 C CA . VAL A 1 93 ? -2.732 17.390 -6.186 1.00 89.12 93 VAL A CA 1
ATOM 719 C C . VAL A 1 93 ? -1.349 17.201 -5.570 1.00 89.12 93 VAL A C 1
ATOM 721 O O . VAL A 1 93 ? -0.773 16.123 -5.666 1.00 89.12 93 VAL A O 1
ATOM 724 N N . ASN A 1 94 ? -0.809 18.234 -4.919 1.00 86.38 94 ASN A N 1
ATOM 725 C CA . ASN A 1 94 ? 0.435 18.077 -4.170 1.00 86.38 94 ASN A CA 1
ATOM 726 C C . ASN A 1 94 ? 0.161 17.270 -2.892 1.00 86.38 94 ASN A C 1
ATOM 728 O O . ASN A 1 94 ? -0.505 17.760 -1.979 1.00 86.38 94 ASN A O 1
ATOM 732 N N . LEU A 1 95 ? 0.657 16.033 -2.865 1.00 86.44 95 LEU A N 1
ATOM 733 C CA . LEU A 1 95 ? 0.558 15.121 -1.727 1.00 86.44 95 LEU A CA 1
ATOM 734 C C . LEU A 1 95 ? 1.807 15.124 -0.838 1.00 86.44 95 LEU A C 1
ATOM 736 O O . LEU A 1 95 ? 1.794 14.477 0.206 1.00 86.44 95 LEU A O 1
ATOM 740 N N . ALA A 1 96 ? 2.884 15.805 -1.237 1.00 79.00 96 ALA A N 1
ATOM 741 C CA . ALA A 1 96 ? 4.077 15.900 -0.408 1.00 79.00 96 ALA A CA 1
ATOM 742 C C . ALA A 1 96 ? 3.787 16.786 0.809 1.00 79.00 96 ALA A C 1
ATOM 744 O O . ALA A 1 96 ? 3.357 17.932 0.661 1.00 79.00 96 ALA A O 1
ATOM 745 N N . ASP A 1 97 ? 4.067 16.284 2.011 1.00 73.25 97 ASP A N 1
ATOM 746 C CA . ASP A 1 97 ? 4.100 17.145 3.192 1.00 73.25 97 ASP A CA 1
ATOM 747 C C . ASP A 1 97 ? 5.493 17.772 3.335 1.00 73.25 97 ASP A C 1
ATOM 749 O O . ASP A 1 97 ? 6.433 17.188 3.881 1.00 73.25 97 ASP A O 1
ATOM 753 N N . GLU A 1 98 ? 5.623 18.993 2.815 1.00 69.00 98 GLU A N 1
ATOM 754 C CA . GLU A 1 98 ? 6.855 19.790 2.856 1.00 69.00 98 GLU A CA 1
ATOM 755 C C . GLU A 1 98 ? 7.249 20.227 4.277 1.00 69.00 98 GLU A C 1
ATOM 757 O O . GLU A 1 98 ? 8.378 20.668 4.493 1.00 69.00 98 GLU A O 1
ATOM 762 N N . ASN A 1 99 ? 6.352 20.089 5.261 1.00 69.88 99 ASN A N 1
ATOM 763 C CA . ASN A 1 99 ? 6.629 20.451 6.652 1.00 69.88 99 ASN A CA 1
ATOM 764 C C . ASN A 1 99 ? 7.258 19.306 7.450 1.00 69.88 99 ASN A C 1
ATOM 766 O O . ASN A 1 99 ? 7.653 19.508 8.604 1.00 69.88 99 ASN A O 1
ATOM 770 N N . LEU A 1 100 ? 7.359 18.104 6.872 1.00 70.88 100 LEU A N 1
ATOM 771 C CA . LEU A 1 100 ? 8.027 16.991 7.530 1.00 70.88 100 LEU A CA 1
ATOM 772 C C . LEU A 1 100 ? 9.530 17.289 7.645 1.00 70.88 100 LEU A C 1
ATOM 774 O O . LEU A 1 100 ? 10.177 17.576 6.644 1.00 70.88 100 LEU A O 1
ATOM 778 N N . PRO A 1 101 ? 10.135 17.218 8.842 1.00 64.12 101 PRO A N 1
ATOM 779 C CA . PRO A 1 101 ? 11.559 17.480 8.988 1.00 64.12 101 PRO A CA 1
ATOM 780 C C . PRO A 1 101 ? 12.392 16.340 8.390 1.00 64.12 101 PRO A C 1
ATOM 782 O O . PRO A 1 101 ? 12.019 15.165 8.489 1.00 64.12 101 PRO A O 1
ATOM 785 N N . ASN A 1 102 ? 13.579 16.672 7.867 1.00 64.38 102 ASN A N 1
ATOM 786 C CA . ASN A 1 102 ? 14.629 15.678 7.648 1.00 64.38 102 ASN A CA 1
ATOM 787 C C . ASN A 1 102 ? 14.967 15.024 8.995 1.00 64.38 102 ASN A C 1
ATOM 789 O O . ASN A 1 102 ? 15.336 15.722 9.944 1.00 64.38 102 ASN A O 1
ATOM 793 N N . ARG A 1 103 ? 14.789 13.705 9.106 1.00 67.06 103 ARG A N 1
ATOM 794 C CA . ARG A 1 103 ? 14.758 13.023 10.403 1.00 67.06 103 ARG A CA 1
ATOM 795 C C . ARG A 1 103 ? 15.578 11.743 10.404 1.00 67.06 103 ARG A C 1
ATOM 797 O O . ARG A 1 103 ? 15.495 10.928 9.497 1.00 67.06 103 ARG A O 1
ATOM 804 N N . ALA A 1 104 ? 16.336 11.556 11.481 1.00 63.66 104 ALA A N 1
ATOM 805 C CA . ALA A 1 104 ? 17.056 10.315 11.769 1.00 63.66 104 ALA A CA 1
ATOM 806 C C . ALA A 1 104 ? 16.186 9.272 12.501 1.00 63.66 104 ALA A C 1
ATOM 808 O O . ALA A 1 104 ? 16.647 8.162 12.749 1.00 63.66 104 ALA A O 1
ATOM 809 N N . TYR A 1 105 ? 14.955 9.630 12.881 1.00 71.81 105 TYR A N 1
ATOM 810 C CA . TYR A 1 105 ? 14.082 8.829 13.741 1.00 71.81 105 TYR A CA 1
ATOM 811 C C . TYR A 1 105 ? 12.664 8.743 13.175 1.00 71.81 105 TYR A C 1
ATOM 813 O O . TYR A 1 105 ? 12.259 9.607 12.397 1.00 71.81 105 TYR A O 1
ATOM 821 N N . SER A 1 106 ? 11.924 7.725 13.620 1.00 83.19 106 SER A N 1
ATOM 822 C CA . SER A 1 106 ? 10.519 7.507 13.266 1.00 83.19 106 SER A CA 1
ATOM 823 C C . SER A 1 106 ? 9.6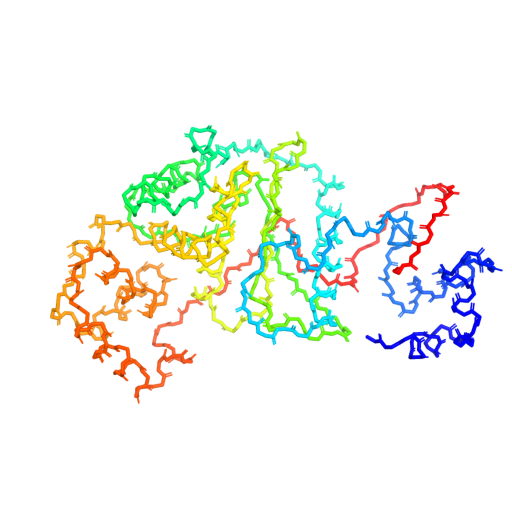24 8.669 13.707 1.00 83.19 106 SER A C 1
ATOM 825 O O . SER A 1 106 ? 9.821 9.238 14.786 1.00 83.19 106 SER A O 1
ATOM 827 N N . LEU A 1 107 ? 8.591 8.971 12.923 1.00 87.75 107 LEU A N 1
ATOM 828 C CA . LEU A 1 107 ? 7.511 9.865 13.324 1.00 87.75 107 LEU A CA 1
ATOM 829 C C . LEU A 1 107 ? 6.726 9.285 14.505 1.00 87.75 107 LEU A C 1
ATOM 831 O O . LEU A 1 107 ? 6.464 8.080 14.544 1.00 87.75 107 LEU A O 1
ATOM 835 N N . PRO A 1 108 ? 6.281 10.138 15.443 1.00 91.62 108 PRO A N 1
ATOM 836 C CA . PRO A 1 108 ? 5.241 9.762 16.387 1.00 91.62 108 PRO A CA 1
ATOM 837 C C . PRO A 1 108 ? 3.959 9.372 15.648 1.00 91.62 108 PRO A C 1
ATOM 839 O O . PRO A 1 108 ? 3.580 10.033 14.679 1.00 91.62 108 PRO A O 1
ATOM 842 N N . LEU A 1 109 ? 3.241 8.367 16.161 1.00 93.56 109 LEU A N 1
ATOM 843 C CA . LEU A 1 109 ? 1.984 7.903 15.566 1.00 93.56 109 LEU A CA 1
ATOM 844 C C . LEU A 1 109 ? 0.983 9.049 15.350 1.00 93.56 109 LEU A C 1
ATOM 846 O O . LEU A 1 109 ? 0.387 9.133 14.288 1.00 93.56 109 LEU A O 1
ATOM 850 N N . SER A 1 110 ? 0.867 9.993 16.290 1.00 94.88 110 SER A N 1
ATOM 851 C CA . SER A 1 110 ? -0.027 11.157 16.165 1.00 94.88 110 SER A CA 1
ATOM 852 C C . SER A 1 110 ? 0.289 12.072 14.974 1.00 94.88 110 SER A C 1
ATOM 854 O O . SER A 1 110 ? -0.614 12.698 14.414 1.00 94.88 110 SER A O 1
ATOM 856 N N . VAL A 1 111 ? 1.558 12.156 14.562 1.00 93.06 111 VAL A N 1
ATOM 857 C CA . VAL A 1 111 ? 1.943 12.890 13.350 1.00 93.06 111 VAL A CA 1
ATOM 858 C C . VAL A 1 111 ? 1.486 12.110 12.121 1.00 93.06 111 VAL A C 1
ATOM 860 O O . VAL A 1 111 ? 0.882 12.694 11.229 1.00 93.06 111 VAL A O 1
ATOM 863 N N . ILE A 1 112 ? 1.681 10.789 12.110 1.00 95.12 112 ILE A N 1
ATOM 864 C CA . ILE A 1 112 ? 1.235 9.912 11.017 1.00 95.12 112 ILE A CA 1
ATOM 865 C C . ILE A 1 112 ? -0.296 9.950 10.866 1.00 95.12 112 ILE A C 1
ATOM 867 O O . ILE A 1 112 ? -0.786 10.049 9.744 1.00 95.12 112 ILE A O 1
ATOM 871 N N . GLU A 1 113 ? -1.054 9.959 11.971 1.00 97.00 113 GLU A N 1
ATOM 872 C CA . GLU A 1 113 ? -2.514 10.174 11.964 1.00 97.00 113 GLU A CA 1
ATOM 873 C C . GLU A 1 113 ? -2.891 11.479 11.260 1.00 97.00 113 GLU A C 1
ATOM 875 O O . GLU A 1 113 ? -3.780 11.512 10.409 1.00 97.00 113 GLU A O 1
ATOM 880 N N . THR A 1 114 ? -2.187 12.561 11.602 1.00 95.50 114 THR A N 1
ATOM 881 C CA . THR A 1 114 ? -2.432 13.891 11.034 1.00 95.50 114 THR A CA 1
ATOM 882 C C . THR A 1 114 ? -2.157 13.895 9.533 1.00 95.50 114 THR A C 1
ATOM 884 O O . THR A 1 114 ? -2.982 14.379 8.759 1.00 95.50 114 THR A O 1
ATOM 887 N N . VAL A 1 115 ? -1.037 13.304 9.112 1.00 95.00 115 VAL A N 1
ATOM 888 C CA . VAL A 1 115 ? -0.651 13.199 7.700 1.00 95.00 115 VAL A CA 1
ATOM 889 C C . VAL A 1 115 ? -1.643 12.329 6.917 1.00 95.00 115 VAL A C 1
ATOM 891 O O . VAL A 1 115 ? -2.063 12.697 5.821 1.00 95.00 115 VAL A O 1
ATOM 894 N N . ALA A 1 116 ? -2.109 11.214 7.486 1.00 97.06 116 ALA A N 1
ATOM 895 C CA . ALA A 1 116 ? -3.135 10.377 6.867 1.00 97.06 116 ALA A CA 1
ATOM 896 C C . ALA A 1 116 ? -4.482 11.111 6.725 1.00 97.06 116 ALA A C 1
ATOM 898 O O . ALA A 1 116 ? -5.134 11.015 5.681 1.00 97.06 116 ALA A O 1
ATOM 899 N N . ALA A 1 117 ? -4.890 11.890 7.731 1.00 96.88 117 ALA A N 1
ATOM 900 C CA . ALA A 1 117 ? -6.099 12.711 7.674 1.00 96.88 117 ALA A CA 1
ATOM 901 C C . ALA A 1 117 ? -5.997 13.833 6.622 1.00 96.88 117 ALA A C 1
ATOM 903 O O . ALA A 1 117 ? -6.958 14.092 5.891 1.00 96.88 117 ALA A O 1
ATOM 904 N N . GLN A 1 118 ? -4.827 14.467 6.497 1.00 95.75 118 GLN A N 1
ATOM 905 C CA . GLN A 1 118 ? -4.549 15.445 5.441 1.00 95.75 118 GLN A CA 1
ATOM 906 C C . GLN A 1 118 ? -4.606 14.803 4.053 1.00 95.75 118 GLN A C 1
ATOM 908 O O . GLN A 1 118 ? -5.277 15.342 3.172 1.00 95.75 118 GLN A O 1
ATOM 913 N N . ALA A 1 119 ? -4.003 13.624 3.876 1.00 96.19 119 ALA A N 1
ATOM 914 C CA . ALA A 1 119 ? -4.071 12.879 2.624 1.00 96.19 119 ALA A CA 1
ATOM 915 C C . ALA A 1 119 ? -5.522 12.525 2.255 1.00 96.19 119 ALA A C 1
ATOM 917 O O . ALA A 1 119 ? -5.917 12.675 1.100 1.00 96.19 119 ALA A O 1
ATOM 918 N N . ARG A 1 120 ? -6.368 12.128 3.222 1.00 97.69 120 ARG A N 1
ATOM 919 C CA . ARG A 1 120 ? -7.810 11.927 2.972 1.00 97.69 120 ARG A CA 1
ATOM 920 C C . ARG A 1 120 ? -8.465 13.200 2.436 1.00 97.69 120 ARG A C 1
ATOM 922 O O . ARG A 1 120 ? -9.133 13.135 1.408 1.00 97.69 120 ARG A O 1
ATOM 929 N N . ASN A 1 121 ? -8.225 14.349 3.068 1.00 96.06 121 ASN A N 1
ATOM 930 C CA . ASN A 1 121 ? -8.761 15.636 2.617 1.00 96.06 121 ASN A CA 1
ATOM 931 C C . ASN A 1 121 ? -8.296 15.985 1.190 1.00 96.06 121 ASN A C 1
ATOM 933 O O . ASN A 1 121 ? -9.128 16.237 0.317 1.00 96.06 121 ASN A O 1
ATOM 937 N N . GLN A 1 122 ? -6.989 15.905 0.930 1.00 95.25 122 GLN A N 1
ATOM 938 C CA . GLN A 1 122 ? -6.384 16.179 -0.379 1.00 95.25 122 GLN A CA 1
ATOM 939 C C . GLN A 1 122 ? -6.928 15.263 -1.487 1.00 95.25 122 GLN A C 1
ATOM 941 O O . GLN A 1 122 ? -7.140 15.710 -2.613 1.00 95.25 122 GLN A O 1
ATOM 946 N N . LEU A 1 123 ? -7.218 13.998 -1.166 1.00 95.88 123 LEU A N 1
ATOM 947 C CA . LEU A 1 123 ? -7.819 13.028 -2.088 1.00 95.88 123 LEU A CA 1
ATOM 948 C C . LEU A 1 123 ? -9.355 13.140 -2.190 1.00 95.88 123 LEU A C 1
ATOM 950 O O . LEU A 1 123 ? -9.991 12.368 -2.914 1.00 95.88 123 LEU A O 1
ATOM 954 N N . GLY A 1 124 ? -9.980 14.086 -1.480 1.00 95.62 124 GLY A N 1
ATOM 955 C CA . GLY A 1 124 ? -11.434 14.266 -1.456 1.00 95.62 124 GLY A CA 1
ATOM 956 C C . GLY A 1 124 ? -12.186 13.112 -0.783 1.00 95.62 124 GLY A C 1
ATOM 957 O O . GLY A 1 124 ? -13.328 12.820 -1.143 1.00 95.62 124 GLY A O 1
ATOM 958 N N . VAL A 1 125 ? -11.537 12.435 0.163 1.00 97.75 125 VAL A N 1
ATOM 959 C CA . VAL A 1 125 ? -12.098 11.383 1.010 1.00 97.75 125 VAL A CA 1
ATOM 960 C C . VAL A 1 125 ? -12.592 12.013 2.317 1.00 97.75 125 VAL A C 1
ATOM 962 O O . VAL A 1 125 ? -11.927 12.868 2.898 1.00 97.75 125 VAL A O 1
ATOM 965 N N . SER A 1 126 ? -13.769 11.588 2.786 1.00 97.31 126 SER A N 1
ATOM 966 C CA . SER A 1 126 ? -14.352 12.030 4.067 1.00 97.31 126 SER A CA 1
ATOM 967 C C . SER A 1 126 ? -13.356 11.872 5.230 1.00 97.31 126 SER A C 1
ATOM 969 O O . SER A 1 126 ? -12.598 10.911 5.207 1.00 97.31 126 SER A O 1
ATOM 971 N N . PRO A 1 127 ? -13.334 12.726 6.269 1.00 97.12 127 PRO A N 1
ATOM 972 C CA . PRO A 1 127 ? -12.458 12.529 7.433 1.00 97.12 127 PRO A CA 1
ATOM 973 C C . PRO A 1 127 ? -12.704 11.205 8.175 1.00 97.12 127 PRO A C 1
ATOM 975 O O . PRO A 1 127 ? -11.751 10.544 8.574 1.00 97.12 127 PRO A O 1
ATOM 978 N N . THR A 1 128 ? -13.968 10.786 8.268 1.00 97.25 128 THR A N 1
ATOM 979 C CA . THR A 1 128 ? -14.423 9.525 8.875 1.00 97.25 128 THR A CA 1
ATOM 980 C C . THR A 1 128 ? -15.050 8.601 7.832 1.00 97.25 128 THR A C 1
ATOM 982 O O . THR A 1 128 ? -15.344 9.013 6.700 1.00 97.25 128 THR A O 1
ATOM 985 N N . GLY A 1 129 ? -15.255 7.341 8.198 1.00 97.62 129 GLY A N 1
ATOM 986 C CA . GLY A 1 129 ? -15.859 6.316 7.365 1.00 97.62 129 GLY A CA 1
ATOM 987 C C . GLY A 1 129 ? -14.896 5.671 6.361 1.00 97.62 129 GLY A C 1
ATOM 988 O O . GLY A 1 129 ? -13.697 5.977 6.295 1.00 97.62 129 GLY A O 1
ATOM 989 N N . PRO A 1 130 ? -15.407 4.744 5.538 1.00 97.12 130 PRO A N 1
ATOM 990 C CA . PRO A 1 130 ? -14.578 3.941 4.656 1.00 97.12 130 PRO A CA 1
ATOM 991 C C . PRO A 1 130 ? -14.065 4.731 3.449 1.00 97.12 130 PRO A C 1
ATOM 993 O O . PRO A 1 130 ? -14.768 5.558 2.865 1.00 97.12 130 PRO A O 1
ATOM 996 N N . VAL A 1 131 ? -12.856 4.400 2.989 1.00 97.62 131 VAL A N 1
ATOM 997 C CA . VAL A 1 131 ? -12.406 4.807 1.651 1.00 97.62 131 VAL A CA 1
ATOM 998 C C . VAL A 1 131 ? -13.124 3.928 0.629 1.00 97.62 131 VAL A C 1
ATOM 1000 O O . VAL A 1 131 ? -12.786 2.757 0.485 1.00 97.62 131 VAL A O 1
ATOM 1003 N N . PHE A 1 132 ? -14.128 4.436 -0.086 1.00 93.69 132 PHE A N 1
ATOM 1004 C CA . PHE A 1 132 ? -14.917 3.586 -0.994 1.00 93.69 132 PHE A CA 1
ATOM 1005 C C . PHE A 1 132 ? -14.072 2.918 -2.084 1.00 93.69 132 PHE A C 1
ATOM 1007 O O . PHE A 1 132 ? -14.245 1.731 -2.351 1.00 93.69 132 PHE A O 1
ATOM 1014 N N . ASN A 1 133 ? -13.131 3.655 -2.678 1.00 95.25 133 ASN A N 1
ATOM 1015 C CA . ASN A 1 133 ? -12.208 3.127 -3.676 1.00 95.25 133 ASN A CA 1
ATOM 1016 C C . ASN A 1 133 ? -10.862 3.861 -3.585 1.00 95.25 133 ASN A C 1
ATOM 1018 O O . ASN A 1 133 ? -10.762 5.025 -3.977 1.00 95.25 133 ASN A O 1
ATOM 1022 N N . VAL A 1 134 ? -9.847 3.188 -3.037 1.00 96.38 134 VAL A N 1
ATOM 1023 C CA . VAL A 1 134 ? -8.502 3.750 -2.803 1.00 96.38 134 VAL A CA 1
ATOM 1024 C C . VAL A 1 134 ? -7.854 4.141 -4.128 1.00 96.38 134 VAL A C 1
ATOM 1026 O O . VAL A 1 134 ? -7.297 5.224 -4.276 1.00 96.38 134 VAL A O 1
ATOM 1029 N N . THR A 1 135 ? -7.992 3.271 -5.118 1.00 94.38 135 THR A N 1
ATOM 1030 C CA . THR A 1 135 ? -7.437 3.432 -6.463 1.00 94.38 135 THR A CA 1
ATOM 1031 C C . THR A 1 135 ? -8.003 4.656 -7.151 1.00 94.38 135 THR A C 1
ATOM 1033 O O . THR A 1 135 ? -7.256 5.502 -7.627 1.00 94.38 135 THR A O 1
ATOM 1036 N N . HIS A 1 136 ? -9.327 4.784 -7.141 1.00 94.31 136 HIS A N 1
ATOM 1037 C CA . HIS A 1 136 ? -10.004 5.921 -7.737 1.00 94.31 136 HIS A CA 1
ATOM 1038 C C . HIS A 1 136 ? -9.656 7.228 -7.022 1.00 94.31 136 HIS A C 1
ATOM 1040 O O . HIS A 1 136 ? -9.470 8.238 -7.691 1.00 94.31 136 HIS A O 1
ATOM 1046 N N . ALA A 1 137 ? -9.543 7.221 -5.688 1.00 95.62 137 ALA A N 1
ATOM 1047 C CA . ALA A 1 137 ? -9.147 8.406 -4.930 1.00 95.62 137 ALA A CA 1
ATOM 1048 C C . ALA A 1 137 ? -7.757 8.909 -5.363 1.00 95.62 137 ALA A C 1
ATOM 1050 O O . ALA A 1 137 ? -7.604 10.087 -5.678 1.00 95.62 137 ALA A O 1
ATOM 1051 N N . ILE A 1 138 ? -6.781 8.000 -5.473 1.00 94.69 138 ILE A N 1
ATOM 1052 C CA . ILE A 1 138 ? -5.420 8.306 -5.940 1.00 94.69 138 ILE A CA 1
ATOM 1053 C C . ILE A 1 138 ? -5.430 8.812 -7.393 1.00 94.69 138 ILE A C 1
ATOM 1055 O O . ILE A 1 138 ? -4.826 9.840 -7.695 1.00 94.69 138 ILE A O 1
ATOM 1059 N N . GLU A 1 139 ? -6.133 8.125 -8.299 1.00 91.88 139 GLU A N 1
ATOM 1060 C CA . GLU A 1 139 ? -6.187 8.497 -9.721 1.00 91.88 139 GLU A CA 1
ATOM 1061 C C . GLU A 1 139 ? -6.891 9.841 -9.957 1.00 91.88 139 GLU A C 1
ATOM 1063 O O . GLU A 1 139 ? -6.450 10.647 -10.778 1.00 91.88 139 GLU A O 1
ATOM 1068 N N . LYS A 1 140 ? -7.967 10.118 -9.210 1.00 91.88 140 LYS A N 1
ATOM 1069 C CA . LYS A 1 140 ? -8.713 11.383 -9.274 1.00 91.88 140 LYS A CA 1
ATOM 1070 C C . LYS A 1 140 ? -7.865 12.579 -8.836 1.00 91.88 140 LYS A C 1
ATOM 1072 O O . LYS A 1 140 ? -8.085 13.678 -9.335 1.00 91.88 140 LYS A O 1
ATOM 1077 N N . ALA A 1 141 ? -6.894 12.363 -7.952 1.00 91.50 141 ALA A N 1
ATOM 1078 C CA . ALA A 1 141 ? -5.922 13.372 -7.541 1.00 91.50 141 ALA A CA 1
ATOM 1079 C C . ALA A 1 141 ? -4.772 13.570 -8.548 1.00 91.50 141 ALA A C 1
ATOM 1081 O O . ALA A 1 141 ? -3.842 14.325 -8.288 1.00 91.50 141 ALA A O 1
ATOM 1082 N N . GLY A 1 142 ? -4.819 12.896 -9.701 1.00 89.56 142 GLY A N 1
ATOM 1083 C CA . GLY A 1 142 ? -3.855 13.060 -10.787 1.00 89.56 142 GLY A CA 1
ATOM 1084 C C . GLY A 1 142 ? -2.678 12.084 -10.743 1.00 89.56 142 GLY A C 1
ATOM 1085 O O . GLY A 1 142 ? -1.997 11.948 -11.761 1.00 89.56 142 GLY A O 1
ATOM 1086 N N . HIS A 1 143 ? -2.486 11.344 -9.645 1.00 91.00 143 HIS A N 1
ATOM 1087 C CA . HIS A 1 143 ? -1.482 10.279 -9.541 1.00 91.00 143 HIS A CA 1
ATOM 1088 C C . HIS A 1 143 ? -1.883 9.052 -10.365 1.00 91.00 143 HIS A C 1
ATOM 1090 O O . HIS A 1 143 ? -2.967 8.985 -10.956 1.00 91.00 143 HIS A O 1
ATOM 1096 N N . ARG A 1 144 ? -0.990 8.069 -10.466 1.00 89.75 144 ARG A N 1
ATOM 1097 C CA . ARG A 1 144 ? -1.260 6.850 -11.228 1.00 89.75 144 ARG A CA 1
ATOM 1098 C C . ARG A 1 144 ? -1.152 5.620 -10.367 1.00 89.75 144 ARG A C 1
ATOM 1100 O O . ARG A 1 144 ? -0.256 5.488 -9.540 1.00 89.75 144 ARG A O 1
ATOM 1107 N N . VAL A 1 145 ? -2.052 4.695 -10.650 1.00 91.31 145 VAL A N 1
ATOM 1108 C CA . VAL A 1 145 ? -2.044 3.362 -10.080 1.00 91.31 145 VAL A CA 1
ATOM 1109 C C . VAL A 1 145 ? -1.960 2.371 -11.226 1.00 91.31 145 VAL A C 1
ATOM 1111 O O . VAL A 1 145 ? -2.618 2.551 -12.249 1.00 91.31 145 VAL A O 1
ATOM 1114 N N . CYS A 1 146 ? -1.171 1.317 -11.071 1.00 90.12 146 CYS A N 1
ATOM 1115 C CA . CYS A 1 146 ? -1.160 0.213 -12.020 1.00 90.12 146 CYS A CA 1
ATOM 1116 C C . CYS A 1 146 ? -1.008 -1.139 -11.315 1.00 90.12 146 CYS A C 1
ATOM 1118 O O . CYS A 1 146 ? -0.645 -1.244 -10.135 1.00 90.12 146 CYS A O 1
ATOM 1120 N N . THR A 1 147 ? -1.315 -2.193 -12.065 1.00 89.38 147 THR A N 1
ATOM 1121 C CA . THR A 1 147 ? -0.987 -3.565 -11.685 1.00 89.38 147 THR A CA 1
ATOM 1122 C C . THR A 1 147 ? 0.105 -4.072 -12.616 1.00 89.38 147 THR A C 1
ATOM 1124 O O . THR A 1 147 ? -0.053 -4.030 -13.835 1.00 89.38 147 THR A O 1
ATOM 1127 N N . LEU A 1 148 ? 1.221 -4.515 -12.045 1.00 87.19 148 LEU A N 1
ATOM 1128 C CA . LEU A 1 148 ? 2.358 -5.047 -12.779 1.00 87.19 148 LEU A CA 1
ATOM 1129 C C . LEU A 1 148 ? 2.254 -6.561 -12.887 1.00 87.19 148 LEU A C 1
ATOM 1131 O O . LEU A 1 148 ? 1.965 -7.261 -11.914 1.00 87.19 148 LEU A O 1
ATOM 1135 N N . THR A 1 149 ? 2.565 -7.053 -14.079 1.00 84.69 149 THR A N 1
ATOM 1136 C CA . THR A 1 149 ? 2.745 -8.475 -14.371 1.00 84.69 149 THR A CA 1
ATOM 1137 C C . THR A 1 149 ? 4.026 -8.657 -15.172 1.00 84.69 149 THR A C 1
ATOM 1139 O O . THR A 1 149 ? 4.500 -7.733 -15.835 1.00 84.69 149 THR A O 1
ATOM 1142 N N . ASN A 1 150 ? 4.628 -9.842 -15.095 1.00 82.94 150 ASN A N 1
ATOM 1143 C CA . ASN A 1 150 ? 5.830 -10.139 -15.860 1.00 82.94 150 ASN A CA 1
ATOM 1144 C C . ASN A 1 150 ? 5.794 -11.578 -16.384 1.00 82.94 150 ASN A C 1
ATOM 1146 O O . ASN A 1 150 ? 5.882 -12.539 -15.625 1.00 82.94 150 ASN A O 1
ATOM 1150 N N . ASP A 1 151 ? 5.717 -11.710 -17.707 1.00 79.94 151 ASP A N 1
ATOM 1151 C CA . ASP A 1 151 ? 5.586 -12.997 -18.403 1.00 79.94 151 ASP A CA 1
ATOM 1152 C C . ASP A 1 151 ? 6.834 -13.901 -18.282 1.00 79.94 151 ASP A C 1
ATOM 1154 O O . ASP A 1 151 ? 6.799 -15.073 -18.662 1.00 79.94 151 ASP A O 1
ATOM 1158 N N . PHE A 1 152 ? 7.972 -13.375 -17.809 1.00 78.38 152 PHE A N 1
ATOM 1159 C CA . PHE A 1 152 ? 9.265 -14.076 -17.812 1.00 78.38 152 PHE A CA 1
ATOM 1160 C C . PHE A 1 152 ? 9.792 -14.429 -16.424 1.00 78.38 152 PHE A C 1
ATOM 1162 O O . PHE A 1 152 ? 10.674 -15.291 -16.300 1.00 78.38 152 PHE A O 1
ATOM 1169 N N . VAL A 1 153 ? 9.357 -13.698 -15.405 1.00 82.62 153 VAL A N 1
ATOM 1170 C CA . VAL A 1 153 ? 9.775 -13.854 -14.015 1.00 82.62 153 VAL A CA 1
ATOM 1171 C C . VAL A 1 153 ? 8.554 -13.596 -13.156 1.00 82.62 153 VAL A C 1
ATOM 1173 O O . VAL A 1 153 ? 7.985 -12.517 -13.232 1.00 82.62 153 VAL A O 1
ATOM 1176 N N . ASP A 1 154 ? 8.182 -14.564 -12.326 1.00 85.25 154 ASP A N 1
ATOM 1177 C CA . ASP A 1 154 ? 7.127 -14.348 -11.341 1.00 85.25 154 ASP A CA 1
ATOM 1178 C C . ASP A 1 154 ? 7.568 -13.260 -10.348 1.00 85.25 154 ASP A C 1
ATOM 1180 O O . ASP A 1 154 ? 8.562 -13.421 -9.636 1.00 85.25 154 ASP A O 1
ATOM 1184 N N . ILE A 1 155 ? 6.862 -12.128 -10.365 1.00 85.38 155 ILE A N 1
ATOM 1185 C CA . ILE A 1 155 ? 7.107 -10.976 -9.492 1.00 85.38 155 ILE A CA 1
ATOM 1186 C C . ILE A 1 155 ? 6.104 -10.884 -8.337 1.00 85.38 155 ILE A C 1
ATOM 1188 O O . ILE A 1 155 ? 6.203 -9.950 -7.548 1.00 85.38 155 ILE A O 1
ATOM 1192 N N . SER A 1 156 ? 5.174 -11.837 -8.205 1.00 84.50 156 SER A N 1
ATOM 1193 C CA . SER A 1 156 ? 4.109 -11.821 -7.185 1.00 84.50 156 SER A CA 1
ATOM 1194 C C . SER A 1 156 ? 4.620 -11.913 -5.739 1.00 84.50 156 SER A C 1
ATOM 1196 O O . SER A 1 156 ? 3.895 -11.586 -4.797 1.00 84.50 156 SER A O 1
ATOM 1198 N N . ASP A 1 157 ? 5.893 -12.281 -5.552 1.00 83.56 157 ASP A N 1
ATOM 1199 C CA . ASP A 1 157 ? 6.591 -12.210 -4.263 1.00 83.56 157 ASP A CA 1
ATOM 1200 C C . ASP A 1 157 ? 6.779 -10.767 -3.757 1.00 83.56 157 ASP A C 1
ATOM 1202 O O . ASP A 1 157 ? 6.954 -10.560 -2.550 1.00 83.56 157 ASP A O 1
ATOM 1206 N N . ILE A 1 158 ? 6.749 -9.778 -4.660 1.00 86.50 158 ILE A N 1
ATOM 1207 C CA . ILE A 1 158 ? 6.729 -8.349 -4.336 1.00 86.50 158 ILE A CA 1
ATOM 1208 C C . ILE A 1 158 ? 5.280 -7.892 -4.299 1.00 86.50 158 ILE A C 1
ATOM 1210 O O . ILE A 1 158 ? 4.522 -8.104 -5.238 1.00 86.50 158 ILE A O 1
ATOM 1214 N N . ASP A 1 159 ? 4.894 -7.241 -3.208 1.00 87.69 159 ASP A N 1
ATOM 1215 C CA . ASP A 1 159 ? 3.515 -6.823 -2.985 1.00 87.69 159 ASP A CA 1
ATOM 1216 C C . ASP A 1 159 ? 3.126 -5.599 -3.837 1.00 87.69 159 ASP A C 1
ATOM 1218 O O . ASP A 1 159 ? 2.022 -5.549 -4.389 1.00 87.69 159 ASP A O 1
ATOM 1222 N N . GLY A 1 160 ? 4.036 -4.634 -3.928 1.00 89.25 160 GLY A N 1
ATOM 1223 C CA . GLY A 1 160 ? 3.879 -3.351 -4.594 1.00 89.25 160 GLY A CA 1
ATOM 1224 C C . GLY A 1 160 ? 5.150 -2.514 -4.459 1.00 89.25 160 GLY A C 1
ATOM 1225 O O . GLY A 1 160 ? 6.134 -2.979 -3.877 1.00 89.25 160 GLY A O 1
ATOM 1226 N N . ALA A 1 161 ? 5.127 -1.339 -5.079 1.00 90.94 161 ALA A N 1
ATOM 1227 C CA . ALA A 1 161 ? 6.124 -0.289 -4.914 1.00 90.94 161 ALA A CA 1
ATOM 1228 C C . ALA A 1 161 ? 5.537 1.059 -5.348 1.00 90.94 161 ALA A C 1
ATOM 1230 O O . ALA A 1 161 ? 4.664 1.109 -6.223 1.00 90.94 161 ALA A O 1
ATOM 1231 N N . SER A 1 162 ? 6.086 2.145 -4.822 1.00 90.62 162 SER A N 1
ATOM 1232 C CA . SER A 1 162 ? 5.844 3.501 -5.307 1.00 90.62 162 SER A CA 1
ATOM 1233 C C . SER A 1 162 ? 7.073 4.102 -5.991 1.00 90.62 162 SER A C 1
ATOM 1235 O O . SER A 1 162 ? 8.205 3.663 -5.755 1.00 90.62 162 SER A O 1
ATOM 1237 N N . SER A 1 163 ? 6.868 5.163 -6.782 1.00 88.19 163 SER A N 1
ATOM 1238 C CA . SER A 1 163 ? 7.976 6.034 -7.193 1.00 88.19 163 SER A CA 1
ATOM 1239 C C . SER A 1 163 ? 8.665 6.581 -5.934 1.00 88.19 163 SER A C 1
ATOM 1241 O O . SER A 1 163 ? 7.991 6.840 -4.929 1.00 88.19 163 SER A O 1
ATOM 1243 N N . PRO A 1 164 ? 9.997 6.739 -5.941 1.00 81.50 164 PRO A N 1
ATOM 1244 C CA . PRO A 1 164 ? 10.704 7.287 -4.795 1.00 81.50 164 PRO A CA 1
ATOM 1245 C C . PRO A 1 164 ? 10.409 8.778 -4.596 1.00 81.50 164 PRO A C 1
ATOM 1247 O O . PRO A 1 164 ? 10.367 9.246 -3.463 1.00 81.50 164 PRO A O 1
ATOM 1250 N N . GLU A 1 165 ? 10.202 9.506 -5.683 1.00 82.25 165 GLU A N 1
ATOM 1251 C CA . GLU A 1 165 ? 9.935 10.938 -5.696 1.00 82.25 165 GLU A CA 1
ATOM 1252 C C . GLU A 1 165 ? 8.778 11.206 -6.658 1.00 82.25 165 GLU A C 1
ATOM 1254 O O . GLU A 1 165 ? 8.471 10.386 -7.532 1.00 82.25 165 GLU A O 1
ATOM 1259 N N . PHE A 1 166 ? 8.135 12.358 -6.499 1.00 83.62 166 PHE A N 1
ATOM 1260 C CA . PHE A 1 166 ? 7.226 12.862 -7.518 1.00 83.62 166 PHE A CA 1
ATOM 1261 C C . PHE A 1 166 ? 8.032 13.320 -8.741 1.00 83.62 166 PHE A C 1
ATOM 1263 O O . PHE A 1 166 ? 9.153 13.811 -8.617 1.00 83.62 166 PHE A O 1
ATOM 1270 N N . ASN A 1 167 ? 7.472 13.157 -9.936 1.00 80.44 167 ASN A N 1
ATOM 1271 C CA . ASN A 1 167 ? 8.103 13.639 -11.159 1.00 80.44 167 ASN A CA 1
ATOM 1272 C C . ASN A 1 167 ? 8.066 15.185 -11.240 1.00 80.44 167 ASN A C 1
ATOM 1274 O O . ASN A 1 167 ? 7.507 15.860 -10.378 1.00 80.44 167 ASN A O 1
ATOM 1278 N N . HIS A 1 168 ? 8.610 15.752 -12.321 1.00 73.69 168 HIS A N 1
ATOM 1279 C CA . HIS A 1 168 ? 8.611 17.204 -12.556 1.00 73.69 168 HIS A CA 1
ATOM 1280 C C . HIS A 1 168 ? 7.222 17.879 -12.551 1.00 73.69 168 HIS A C 1
ATOM 1282 O O . HIS A 1 168 ? 7.136 19.067 -12.255 1.00 73.69 168 HIS A O 1
ATOM 1288 N N . ASP A 1 169 ? 6.152 17.130 -12.834 1.00 75.69 169 ASP A N 1
ATOM 1289 C CA . ASP A 1 169 ? 4.759 17.594 -12.801 1.00 75.69 169 ASP A CA 1
ATOM 1290 C C . ASP A 1 169 ? 4.073 17.329 -11.441 1.00 75.69 169 ASP A C 1
ATOM 1292 O O . ASP A 1 169 ? 2.861 17.501 -11.310 1.00 75.69 169 ASP A O 1
ATOM 1296 N N . GLY A 1 170 ? 4.815 16.854 -10.432 1.00 80.69 170 GLY A N 1
ATOM 1297 C CA . GLY A 1 170 ? 4.287 16.473 -9.117 1.00 80.69 170 GLY A CA 1
ATOM 1298 C C . GLY A 1 170 ? 3.585 15.107 -9.081 1.00 80.69 170 GLY A C 1
ATOM 1299 O O . GLY A 1 170 ? 2.956 14.755 -8.086 1.00 80.69 170 GLY A O 1
ATOM 1300 N N . LEU A 1 171 ? 3.665 14.315 -10.152 1.00 85.12 171 LEU A N 1
ATOM 1301 C CA . LEU A 1 171 ? 2.971 13.036 -10.300 1.00 85.12 171 LEU A CA 1
ATOM 1302 C C . LEU A 1 171 ? 3.782 11.873 -9.714 1.00 85.12 171 LEU A C 1
ATOM 1304 O O . LEU A 1 171 ? 4.992 11.787 -9.895 1.00 85.12 171 LEU A O 1
ATOM 1308 N N . GLY A 1 172 ? 3.091 10.931 -9.069 1.00 89.19 172 GLY A N 1
ATOM 1309 C CA . GLY A 1 172 ? 3.677 9.699 -8.525 1.00 89.19 172 GLY A CA 1
ATOM 1310 C C . GLY A 1 172 ? 3.006 8.451 -9.098 1.00 89.19 172 GLY A C 1
ATOM 1311 O O . GLY A 1 172 ? 1.826 8.497 -9.471 1.00 89.19 172 GLY A O 1
ATOM 1312 N N . LEU A 1 173 ? 3.750 7.343 -9.162 1.00 90.38 173 LEU A N 1
ATOM 1313 C CA . LEU A 1 173 ? 3.238 6.019 -9.518 1.00 90.38 173 LEU A CA 1
ATOM 1314 C C . LEU A 1 173 ? 3.117 5.131 -8.279 1.00 90.38 173 LEU A C 1
ATOM 1316 O O . LEU A 1 173 ? 4.055 5.031 -7.493 1.00 90.38 173 LEU A O 1
ATOM 1320 N N . ILE A 1 174 ? 1.990 4.431 -8.159 1.00 92.50 174 ILE A N 1
ATOM 1321 C CA . ILE A 1 174 ? 1.789 3.314 -7.235 1.00 92.50 174 ILE A CA 1
ATOM 1322 C C . ILE A 1 174 ? 1.538 2.046 -8.047 1.00 92.50 174 ILE A C 1
ATOM 1324 O O . ILE A 1 174 ? 0.533 1.909 -8.747 1.00 92.50 174 ILE A O 1
ATOM 1328 N N . ALA A 1 175 ? 2.441 1.086 -7.926 1.00 91.06 175 ALA A N 1
ATOM 1329 C CA . ALA A 1 175 ? 2.350 -0.207 -8.570 1.00 91.06 175 ALA A CA 1
ATOM 1330 C C . ALA A 1 175 ? 2.025 -1.300 -7.553 1.00 91.06 175 ALA A C 1
ATOM 1332 O O . ALA A 1 175 ? 2.576 -1.354 -6.459 1.00 91.06 175 ALA A O 1
ATOM 1333 N N . THR A 1 176 ? 1.164 -2.228 -7.949 1.00 90.50 176 THR A N 1
ATOM 1334 C CA . THR A 1 176 ? 0.854 -3.453 -7.191 1.00 90.50 176 THR A CA 1
ATOM 1335 C C . THR A 1 176 ? 1.051 -4.667 -8.081 1.00 90.50 176 THR A C 1
ATOM 1337 O O . THR A 1 176 ? 0.929 -4.542 -9.294 1.00 90.50 176 THR A O 1
ATOM 1340 N N . THR A 1 177 ? 1.333 -5.843 -7.530 1.00 88.25 177 THR A N 1
ATOM 1341 C CA . THR A 1 177 ? 1.304 -7.094 -8.313 1.00 88.25 177 THR A CA 1
ATOM 1342 C C . THR A 1 177 ? -0.068 -7.754 -8.240 1.00 88.25 177 THR A C 1
ATOM 1344 O O . THR A 1 177 ? -0.903 -7.399 -7.402 1.00 88.25 177 THR A O 1
ATOM 1347 N N . GLU A 1 178 ? -0.336 -8.702 -9.138 1.00 74.62 178 GLU A N 1
ATOM 1348 C CA . GLU A 1 178 ? -1.561 -9.497 -9.072 1.00 74.62 178 GLU A CA 1
ATOM 1349 C C . GLU A 1 178 ? -1.616 -10.290 -7.761 1.00 74.62 178 GLU A C 1
ATOM 1351 O O . GLU A 1 178 ? -0.798 -11.171 -7.498 1.00 74.62 178 GLU A O 1
ATOM 1356 N N . LYS A 1 179 ? -2.609 -9.971 -6.926 1.00 67.44 179 LYS A N 1
ATOM 1357 C CA . LYS A 1 179 ? -2.921 -10.711 -5.705 1.00 67.44 179 LYS A CA 1
ATOM 1358 C C . LYS A 1 179 ? -4.390 -11.074 -5.630 1.00 67.44 179 LYS A C 1
ATOM 1360 O O . LYS A 1 179 ? -5.248 -10.402 -6.193 1.00 67.44 179 LYS A O 1
ATOM 1365 N N . HIS A 1 180 ? -4.650 -12.128 -4.864 1.00 65.88 180 HIS A N 1
ATOM 1366 C CA . HIS A 1 180 ? -5.941 -12.805 -4.812 1.00 65.88 180 HIS A CA 1
ATOM 1367 C C . HIS A 1 180 ? -7.024 -12.119 -3.953 1.00 65.88 180 HIS A C 1
ATOM 1369 O O . HIS A 1 180 ? -8.188 -12.448 -4.136 1.00 65.88 180 HIS A O 1
ATOM 1375 N N . ASP A 1 181 ? -6.693 -11.183 -3.050 1.00 82.81 181 ASP A N 1
ATOM 1376 C CA . ASP A 1 181 ? -7.673 -10.516 -2.165 1.00 82.81 181 ASP A CA 1
ATOM 1377 C C . ASP A 1 181 ? -7.653 -8.987 -2.323 1.00 82.81 181 ASP A C 1
ATOM 1379 O O . ASP A 1 181 ? -6.592 -8.354 -2.270 1.00 82.81 181 ASP A O 1
ATOM 1383 N N . GLY A 1 182 ? -8.839 -8.387 -2.475 1.00 88.00 182 GLY A N 1
ATOM 1384 C CA . GLY A 1 182 ? -9.005 -6.944 -2.628 1.00 88.00 182 GLY A CA 1
ATOM 1385 C C . GLY A 1 182 ? -8.627 -6.149 -1.380 1.00 88.00 182 GLY A C 1
ATOM 1386 O O . GLY A 1 182 ? -8.102 -5.043 -1.510 1.00 88.00 182 GLY A O 1
ATOM 1387 N N . GLY A 1 183 ? -8.799 -6.713 -0.179 1.00 88.44 183 GLY A N 1
ATOM 1388 C CA . GLY A 1 183 ? -8.396 -6.061 1.070 1.00 88.44 183 GLY A CA 1
ATOM 1389 C C . GLY A 1 183 ? -6.884 -5.833 1.136 1.00 88.44 183 GLY A C 1
ATOM 1390 O O . GLY A 1 183 ? -6.423 -4.745 1.482 1.00 88.44 183 GLY A O 1
ATOM 1391 N N . ARG A 1 184 ? -6.097 -6.833 0.728 1.00 87.06 184 ARG A N 1
ATOM 1392 C CA . ARG A 1 184 ? -4.638 -6.742 0.647 1.00 87.06 184 ARG A CA 1
ATOM 1393 C C . ARG A 1 184 ? -4.177 -5.780 -0.441 1.00 87.06 184 ARG A C 1
ATOM 1395 O O . ARG A 1 184 ? -3.215 -5.059 -0.205 1.00 87.06 184 ARG A O 1
ATOM 1402 N N . VAL A 1 185 ? -4.844 -5.740 -1.597 1.00 89.88 185 VAL A N 1
ATOM 1403 C CA . VAL A 1 185 ? -4.537 -4.753 -2.650 1.00 89.88 185 VAL A CA 1
ATOM 1404 C C . VAL A 1 185 ? -4.787 -3.331 -2.147 1.00 89.88 185 VAL A C 1
ATOM 1406 O O . VAL A 1 185 ? -3.923 -2.473 -2.314 1.00 89.88 185 VAL A O 1
ATOM 1409 N N . ARG A 1 186 ? -5.920 -3.087 -1.477 1.00 93.62 186 ARG A N 1
ATOM 1410 C CA . ARG A 1 186 ? -6.253 -1.786 -0.871 1.00 93.62 186 ARG A CA 1
ATOM 1411 C C . ARG A 1 186 ? -5.218 -1.353 0.158 1.00 93.62 186 ARG A C 1
ATOM 1413 O O . ARG A 1 186 ? -4.731 -0.229 0.087 1.00 93.62 186 ARG A O 1
ATOM 1420 N N . PHE A 1 187 ? -4.845 -2.255 1.066 1.00 94.12 187 PHE A N 1
ATOM 1421 C CA . PHE A 1 187 ? -3.823 -1.973 2.071 1.00 94.12 187 PHE A CA 1
ATOM 1422 C C . PHE A 1 187 ? -2.463 -1.683 1.435 1.00 94.12 187 PHE A C 1
ATOM 1424 O O . PHE A 1 187 ? -1.843 -0.685 1.775 1.00 94.12 187 PHE A O 1
ATOM 1431 N N . THR A 1 188 ? -2.024 -2.496 0.466 1.00 93.50 188 THR A N 1
ATOM 1432 C CA . THR A 1 188 ? -0.768 -2.237 -0.251 1.00 93.50 188 THR A CA 1
ATOM 1433 C C . THR A 1 188 ? -0.802 -0.874 -0.946 1.00 93.50 188 THR A C 1
ATOM 1435 O O . THR A 1 188 ? 0.132 -0.107 -0.786 1.00 93.50 188 THR A O 1
ATOM 1438 N N . ARG A 1 189 ? -1.884 -0.502 -1.642 1.00 94.75 189 ARG A N 1
ATOM 1439 C CA . ARG A 1 189 ? -1.976 0.825 -2.282 1.00 94.75 189 ARG A CA 1
ATOM 1440 C C . ARG A 1 189 ? -1.935 1.977 -1.279 1.00 94.75 189 ARG A C 1
ATOM 1442 O O . ARG A 1 189 ? -1.294 2.981 -1.558 1.00 94.75 189 ARG A O 1
ATOM 1449 N N . ALA A 1 190 ? -2.588 1.832 -0.127 1.00 96.88 190 ALA A N 1
ATOM 1450 C CA . ALA A 1 190 ? -2.527 2.828 0.941 1.00 96.88 190 ALA A CA 1
ATOM 1451 C C . ALA A 1 190 ? -1.125 2.923 1.573 1.00 96.88 190 ALA A C 1
ATOM 1453 O O . ALA A 1 190 ? -0.679 4.016 1.901 1.00 96.88 190 ALA A O 1
ATOM 1454 N N . HIS A 1 191 ? -0.414 1.802 1.691 1.00 95.81 191 HIS A N 1
ATOM 1455 C CA . HIS A 1 191 ? 0.973 1.747 2.158 1.00 95.81 191 HIS A CA 1
ATOM 1456 C C . HIS A 1 191 ? 1.923 2.456 1.179 1.00 95.81 191 HIS A C 1
ATOM 1458 O O . HIS A 1 191 ? 2.664 3.352 1.575 1.00 95.81 191 HIS A O 1
ATOM 1464 N N . GLU A 1 192 ? 1.828 2.152 -0.120 1.00 94.69 192 GLU A N 1
ATOM 1465 C CA . GLU A 1 192 ? 2.607 2.843 -1.159 1.00 94.69 192 GLU A CA 1
ATOM 1466 C C . GLU A 1 192 ? 2.279 4.345 -1.238 1.00 94.69 192 GLU A C 1
ATOM 1468 O O . GLU A 1 192 ? 3.162 5.174 -1.455 1.00 94.69 192 GLU A O 1
ATOM 1473 N N . LEU A 1 193 ? 1.013 4.719 -1.018 1.00 95.62 193 LEU A N 1
ATOM 1474 C CA . LEU A 1 193 ? 0.613 6.119 -0.874 1.00 95.62 193 LEU A CA 1
ATOM 1475 C C . LEU A 1 193 ? 1.298 6.773 0.332 1.00 95.62 193 LEU A C 1
ATOM 1477 O O . LEU A 1 193 ? 1.769 7.899 0.213 1.00 95.62 193 LEU A O 1
ATOM 1481 N N . GLY A 1 194 ? 1.406 6.067 1.459 1.00 94.88 194 GLY A N 1
ATOM 1482 C CA . GLY A 1 194 ? 2.142 6.532 2.634 1.00 94.88 194 GLY A CA 1
ATOM 1483 C C . GLY A 1 194 ? 3.608 6.820 2.330 1.00 94.88 194 GLY A C 1
ATOM 1484 O O . GLY A 1 194 ? 4.123 7.855 2.748 1.00 94.88 194 GLY A O 1
ATOM 1485 N N . HIS A 1 195 ? 4.264 5.973 1.529 1.00 92.31 195 HIS A N 1
ATOM 1486 C CA . HIS A 1 195 ? 5.612 6.268 1.046 1.00 92.31 195 HIS A CA 1
ATOM 1487 C C . HIS A 1 195 ? 5.669 7.528 0.181 1.00 92.31 195 HIS A C 1
ATOM 1489 O O . HIS A 1 195 ? 6.551 8.356 0.389 1.00 92.31 195 HIS A O 1
ATOM 1495 N N . LEU A 1 196 ? 4.742 7.718 -0.758 1.00 90.62 196 LEU A N 1
ATOM 1496 C CA . LEU A 1 196 ? 4.731 8.941 -1.567 1.00 90.62 196 LEU A CA 1
ATOM 1497 C C . LEU A 1 196 ? 4.508 10.197 -0.721 1.00 90.62 196 LEU A C 1
ATOM 1499 O O . LEU A 1 196 ? 5.196 11.188 -0.923 1.00 90.62 196 LEU A O 1
ATOM 1503 N N . VAL A 1 197 ? 3.581 10.153 0.234 1.00 91.94 197 VAL A N 1
ATOM 1504 C CA . VAL A 1 197 ? 3.224 11.313 1.065 1.00 91.94 197 VAL A CA 1
ATOM 1505 C C . VAL A 1 197 ? 4.341 11.668 2.051 1.00 91.94 197 VAL A C 1
ATOM 1507 O O . VAL A 1 197 ? 4.698 12.836 2.194 1.00 91.94 197 VAL A O 1
ATOM 1510 N N . MET A 1 198 ? 4.900 10.670 2.744 1.00 90.44 198 MET A N 1
ATOM 1511 C CA . MET A 1 198 ? 5.824 10.900 3.863 1.00 90.44 198 MET A CA 1
ATOM 1512 C C . MET A 1 198 ? 7.300 10.787 3.491 1.00 90.44 198 MET A C 1
ATOM 1514 O O . MET A 1 198 ? 8.136 11.311 4.227 1.00 90.44 198 MET A O 1
ATOM 1518 N N . HIS A 1 199 ? 7.626 10.081 2.403 1.00 87.50 199 HIS A N 1
ATOM 1519 C CA . HIS A 1 199 ? 8.989 9.657 2.072 1.00 87.50 199 HIS A CA 1
ATOM 1520 C C . HIS A 1 199 ? 9.510 10.195 0.732 1.00 87.50 199 HIS A C 1
ATOM 1522 O O . HIS A 1 199 ? 10.634 9.859 0.353 1.00 87.50 199 HIS A O 1
ATOM 1528 N N . SER A 1 200 ? 8.753 11.032 0.012 1.00 80.94 200 SER A N 1
ATOM 1529 C CA . SER A 1 200 ? 9.218 11.640 -1.245 1.00 80.94 200 SER A CA 1
ATOM 1530 C C . SER A 1 200 ? 10.322 12.676 -1.040 1.00 80.94 200 SER A C 1
ATOM 1532 O O . SER A 1 200 ? 11.208 12.798 -1.874 1.00 80.94 200 SER A O 1
ATOM 1534 N N . THR A 1 201 ? 10.269 13.420 0.067 1.00 74.88 201 THR A N 1
ATOM 1535 C CA . THR A 1 201 ? 11.180 14.549 0.329 1.00 74.88 201 THR A CA 1
ATOM 1536 C C . THR A 1 201 ? 12.189 14.219 1.426 1.00 74.88 201 THR A C 1
ATOM 1538 O O . THR A 1 201 ? 13.366 14.560 1.327 1.00 74.88 201 THR A O 1
ATOM 1541 N N . PHE A 1 202 ? 11.745 13.517 2.471 1.00 74.62 202 PHE A N 1
ATOM 1542 C CA . PHE A 1 202 ? 12.564 13.167 3.629 1.00 74.62 202 PHE A CA 1
ATOM 1543 C C . PHE A 1 202 ? 12.308 11.723 4.037 1.00 74.62 202 PHE A C 1
ATOM 1545 O O . PHE A 1 202 ? 11.165 11.286 4.069 1.00 74.62 202 PHE A O 1
ATOM 1552 N N . ARG A 1 203 ? 13.360 10.971 4.367 1.00 74.12 203 ARG A N 1
ATOM 1553 C CA . ARG A 1 203 ? 13.247 9.552 4.733 1.00 74.12 203 ARG A CA 1
ATOM 1554 C C . ARG A 1 203 ? 14.003 9.272 6.023 1.00 74.12 203 ARG A C 1
ATOM 1556 O O . ARG A 1 203 ? 15.127 9.763 6.146 1.00 74.12 203 ARG A O 1
ATOM 1563 N N . PRO A 1 204 ? 13.443 8.477 6.952 1.00 76.88 204 PRO A N 1
ATOM 1564 C CA . PRO A 1 204 ? 14.230 7.979 8.066 1.00 76.88 204 PRO A CA 1
ATOM 1565 C C . PRO A 1 204 ? 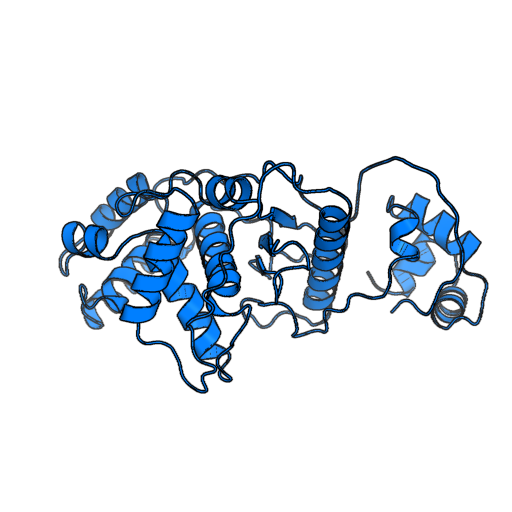15.383 7.121 7.531 1.00 76.88 204 PRO A C 1
ATOM 1567 O O . PRO A 1 204 ? 15.247 6.424 6.525 1.00 76.88 204 PRO A O 1
ATOM 1570 N N . SER A 1 205 ? 16.533 7.176 8.201 1.00 76.62 205 SER A N 1
ATOM 1571 C CA . SER A 1 205 ? 17.690 6.342 7.854 1.00 76.62 205 SER A CA 1
ATOM 1572 C C . SER A 1 205 ? 17.474 4.864 8.187 1.00 76.62 205 SER A C 1
ATOM 1574 O O . SER A 1 205 ? 18.128 4.002 7.603 1.00 76.62 205 SER A O 1
ATOM 1576 N N . ASP A 1 206 ? 16.575 4.572 9.130 1.00 84.38 206 ASP A N 1
ATOM 1577 C CA . ASP A 1 206 ? 16.157 3.218 9.468 1.00 84.38 206 ASP A CA 1
ATOM 1578 C C . ASP A 1 206 ? 15.029 2.755 8.539 1.00 84.38 206 ASP A C 1
ATOM 1580 O O . ASP A 1 206 ? 13.894 3.231 8.612 1.00 84.38 206 ASP A O 1
ATOM 1584 N N . GLU A 1 207 ? 15.349 1.782 7.689 1.00 83.38 207 GLU A N 1
ATOM 1585 C CA . GLU A 1 207 ? 14.406 1.145 6.771 1.00 83.38 207 GLU A CA 1
ATOM 1586 C C . GLU A 1 207 ? 13.219 0.522 7.512 1.00 83.38 207 GLU A C 1
ATOM 1588 O O . GLU A 1 207 ? 12.087 0.602 7.047 1.00 83.38 207 GLU A O 1
ATOM 1593 N N . LYS A 1 208 ? 13.443 -0.055 8.700 1.00 86.56 208 LYS A N 1
ATOM 1594 C CA . LYS A 1 208 ? 12.348 -0.639 9.474 1.00 86.56 208 LYS A CA 1
ATOM 1595 C C . LYS A 1 208 ? 11.364 0.434 9.934 1.00 86.56 208 LYS A C 1
ATOM 1597 O O . LYS A 1 208 ? 10.159 0.224 9.829 1.00 86.56 208 LYS A O 1
ATOM 1602 N N . ALA A 1 209 ? 11.871 1.566 10.416 1.00 88.56 209 ALA A N 1
ATOM 1603 C CA . ALA A 1 209 ? 11.031 2.697 10.788 1.00 88.56 209 ALA A CA 1
ATOM 1604 C C . ALA A 1 209 ? 10.239 3.217 9.581 1.00 88.56 209 ALA A C 1
ATOM 1606 O O . ALA A 1 209 ? 9.052 3.487 9.714 1.00 88.56 209 ALA A O 1
ATOM 1607 N N . ARG A 1 210 ? 10.859 3.284 8.395 1.00 88.56 210 ARG A N 1
ATOM 1608 C CA . ARG A 1 210 ? 10.186 3.691 7.152 1.00 88.56 210 ARG A CA 1
ATOM 1609 C C . ARG A 1 210 ? 8.981 2.808 6.816 1.00 88.56 210 ARG A C 1
ATOM 1611 O O . ARG A 1 210 ? 7.915 3.320 6.485 1.00 88.56 210 ARG A O 1
ATOM 1618 N N . GLU A 1 211 ? 9.158 1.493 6.886 1.00 90.56 211 GLU A N 1
ATOM 1619 C CA . GLU A 1 211 ? 8.097 0.524 6.586 1.00 90.56 211 GLU A CA 1
ATOM 1620 C C . GLU A 1 211 ? 6.999 0.541 7.659 1.00 90.56 211 GLU A C 1
ATOM 1622 O O . GLU A 1 211 ? 5.814 0.500 7.328 1.00 90.56 211 GLU A O 1
ATOM 1627 N N . ASP A 1 212 ? 7.383 0.651 8.938 1.00 92.75 212 ASP A N 1
ATOM 1628 C CA . ASP A 1 212 ? 6.435 0.763 10.049 1.00 92.75 212 ASP A CA 1
ATOM 1629 C C . ASP A 1 212 ? 5.604 2.065 9.911 1.00 92.75 212 ASP A C 1
ATOM 1631 O O . ASP A 1 212 ? 4.384 2.033 10.068 1.00 92.75 212 ASP A O 1
ATOM 1635 N N . GLU A 1 213 ? 6.220 3.196 9.527 1.00 93.94 213 GLU A N 1
ATOM 1636 C CA . GLU A 1 213 ? 5.517 4.456 9.232 1.00 93.94 213 GLU A CA 1
ATOM 1637 C C . GLU A 1 213 ? 4.474 4.282 8.116 1.00 93.94 213 GLU A C 1
ATOM 1639 O O . GLU A 1 213 ? 3.328 4.711 8.270 1.00 93.94 213 GLU A O 1
ATOM 1644 N N . ALA A 1 214 ? 4.839 3.628 7.008 1.00 94.56 214 ALA A N 1
ATOM 1645 C CA . ALA A 1 214 ? 3.929 3.383 5.890 1.00 94.56 214 ALA A CA 1
ATOM 1646 C C . ALA A 1 214 ? 2.768 2.438 6.263 1.00 94.56 214 ALA A C 1
ATOM 1648 O O . ALA A 1 214 ? 1.628 2.672 5.850 1.00 94.56 214 ALA A O 1
ATOM 1649 N N . ASP A 1 215 ? 3.018 1.416 7.089 1.00 96.12 215 ASP A N 1
ATOM 1650 C CA . ASP A 1 215 ? 1.971 0.545 7.638 1.00 96.12 215 ASP A CA 1
ATOM 1651 C C . ASP A 1 215 ? 1.012 1.318 8.568 1.00 96.12 215 ASP A C 1
ATOM 1653 O O . ASP A 1 215 ? -0.211 1.172 8.440 1.00 96.12 215 ASP A O 1
ATOM 1657 N N . PHE A 1 216 ? 1.528 2.187 9.449 1.00 97.44 216 PHE A N 1
ATOM 1658 C CA . PHE A 1 216 ? 0.695 3.049 10.299 1.00 97.44 216 PHE A CA 1
ATOM 1659 C C . PHE A 1 216 ? -0.142 4.026 9.472 1.00 97.44 216 PHE A C 1
ATOM 1661 O O . PHE A 1 216 ? -1.342 4.167 9.723 1.00 97.44 216 PHE A O 1
ATOM 1668 N N . PHE A 1 217 ? 0.457 4.647 8.452 1.00 97.75 217 PHE A N 1
ATOM 1669 C CA . PHE A 1 217 ? -0.254 5.524 7.526 1.00 97.75 217 PHE A CA 1
ATOM 1670 C C . PHE A 1 217 ? -1.378 4.775 6.811 1.00 97.75 217 PHE A C 1
ATOM 1672 O O . PHE A 1 217 ? -2.503 5.264 6.776 1.00 97.75 217 PHE A O 1
ATOM 1679 N N . ALA A 1 218 ? -1.119 3.576 6.280 1.00 97.81 218 ALA A N 1
ATOM 1680 C CA . ALA A 1 218 ? -2.138 2.781 5.599 1.00 97.81 218 ALA A CA 1
ATOM 1681 C C . ALA A 1 218 ? -3.315 2.445 6.527 1.00 97.81 218 ALA A C 1
ATOM 1683 O O . ALA A 1 218 ? -4.476 2.543 6.123 1.00 97.81 218 ALA A O 1
ATOM 1684 N N . GLY A 1 219 ? -3.019 2.086 7.781 1.00 98.00 219 GLY A N 1
ATOM 1685 C CA . GLY A 1 219 ? -4.020 1.858 8.819 1.00 98.00 219 GLY A CA 1
ATOM 1686 C C . GLY A 1 219 ? -4.870 3.098 9.096 1.00 98.00 219 GLY A C 1
ATOM 1687 O O . GLY A 1 219 ? -6.094 3.011 9.038 1.00 98.00 219 GLY A O 1
ATOM 1688 N N . ALA A 1 220 ? -4.234 4.246 9.338 1.00 98.38 220 ALA A N 1
ATOM 1689 C CA . ALA A 1 220 ? -4.907 5.515 9.615 1.00 98.38 220 ALA A CA 1
ATOM 1690 C C . ALA A 1 220 ? -5.715 6.040 8.421 1.00 98.38 220 ALA A C 1
ATOM 1692 O O . ALA A 1 220 ? -6.842 6.508 8.576 1.00 98.38 220 ALA A O 1
ATOM 1693 N N . PHE A 1 221 ? -5.176 5.902 7.210 1.00 98.62 221 PHE A N 1
ATOM 1694 C CA . PHE A 1 221 ? -5.835 6.314 5.979 1.00 98.62 221 PHE A CA 1
ATOM 1695 C C . PHE A 1 221 ? -7.087 5.478 5.699 1.00 98.62 221 PHE A C 1
ATOM 1697 O O . PHE A 1 221 ? -8.104 6.026 5.279 1.00 98.62 221 PHE A O 1
ATOM 1704 N N . LEU A 1 222 ? -7.038 4.160 5.920 1.00 98.38 222 LEU A N 1
ATOM 1705 C CA . LEU A 1 222 ? -8.156 3.258 5.629 1.00 98.38 222 LEU A CA 1
ATOM 1706 C C . LEU A 1 222 ? -9.182 3.167 6.763 1.00 98.38 222 LEU A C 1
ATOM 1708 O O . LEU A 1 222 ? -10.366 2.974 6.479 1.00 98.38 222 LEU A O 1
ATOM 1712 N N . PHE A 1 223 ? -8.735 3.285 8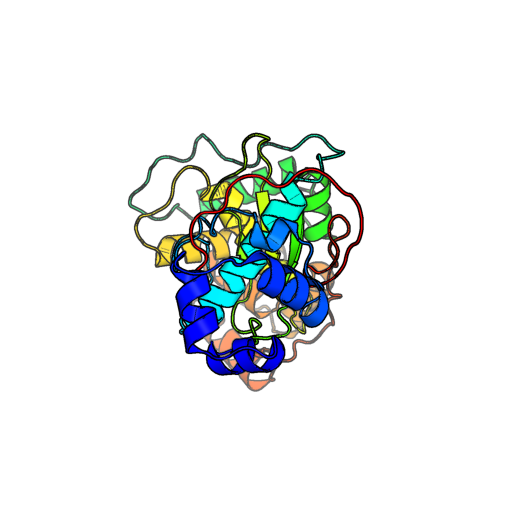.014 1.00 98.50 223 PHE A N 1
ATOM 1713 C CA . PHE A 1 223 ? -9.564 3.194 9.212 1.00 98.50 223 PHE A CA 1
ATOM 1714 C C . PHE A 1 223 ? -9.152 4.273 10.239 1.00 98.50 223 PHE A C 1
ATOM 1716 O O . PHE A 1 223 ? -8.300 4.015 11.106 1.00 98.50 223 PHE A O 1
ATOM 1723 N N . PRO A 1 224 ? -9.723 5.490 10.108 1.00 98.38 224 PRO A N 1
ATOM 1724 C CA . PRO A 1 224 ? -9.402 6.654 10.934 1.00 98.38 224 PRO A CA 1
ATOM 1725 C C . PRO A 1 224 ? -9.475 6.378 12.437 1.00 98.38 224 PRO A C 1
ATOM 1727 O O . PRO A 1 224 ? -10.255 5.547 12.897 1.00 98.38 224 PRO A O 1
ATOM 1730 N N . GLU A 1 225 ? -8.661 7.091 13.222 1.00 98.31 225 GLU A N 1
ATOM 1731 C CA . GLU A 1 225 ? -8.614 6.937 14.684 1.00 98.31 225 GLU A CA 1
ATOM 1732 C C . GLU A 1 225 ? -9.988 7.115 15.356 1.00 98.31 225 GLU A C 1
ATOM 1734 O O . GLU A 1 225 ? -10.308 6.377 16.287 1.00 98.31 225 GLU A O 1
ATOM 1739 N N . GLU A 1 226 ? -10.804 8.061 14.883 1.00 98.25 226 GLU A N 1
ATOM 1740 C CA . GLU A 1 226 ? -12.152 8.314 15.409 1.00 98.25 226 GLU A CA 1
ATOM 1741 C C . GLU A 1 226 ? -13.057 7.083 15.258 1.00 98.25 226 GLU A C 1
ATOM 1743 O O . GLU A 1 226 ? -13.576 6.574 16.254 1.00 98.25 226 GLU A O 1
ATOM 1748 N N . ASP A 1 227 ? -13.136 6.529 14.046 1.00 98.56 227 ASP A N 1
ATOM 1749 C CA . ASP A 1 227 ? -13.907 5.315 13.762 1.00 98.56 227 ASP A CA 1
ATOM 1750 C C . ASP A 1 227 ? -13.362 4.113 14.548 1.00 98.56 227 ASP A C 1
ATOM 1752 O O . ASP A 1 227 ? -14.116 3.291 15.073 1.00 98.56 227 ASP A O 1
ATOM 1756 N N . ALA A 1 228 ? -12.036 4.007 14.671 1.00 98.50 228 ALA A N 1
ATOM 1757 C CA . ALA A 1 228 ? -11.405 2.938 15.432 1.00 98.50 228 ALA A CA 1
ATOM 1758 C C . ALA A 1 228 ? -11.782 2.997 16.917 1.00 98.50 228 ALA A C 1
ATOM 1760 O O . ALA A 1 228 ? -12.105 1.960 17.495 1.00 98.50 228 ALA A O 1
ATOM 1761 N N . LYS A 1 229 ? -11.789 4.186 17.530 1.00 98.25 229 LYS A N 1
ATOM 1762 C CA . LYS A 1 229 ? -12.192 4.378 18.933 1.00 98.25 229 LYS A CA 1
ATOM 1763 C C . LYS A 1 229 ? -13.674 4.100 19.170 1.00 98.25 229 LYS A C 1
ATOM 1765 O O . LYS A 1 229 ? -14.029 3.663 20.261 1.00 98.25 229 LYS A O 1
ATOM 1770 N N . GLU A 1 230 ? -14.526 4.347 18.179 1.00 98.31 230 GLU A N 1
ATOM 1771 C CA . GLU A 1 230 ? -15.958 4.050 18.270 1.00 98.31 230 GLU A CA 1
ATOM 1772 C C . GLU A 1 230 ? -16.249 2.550 18.107 1.00 98.31 230 GLU A C 1
ATOM 1774 O O . GLU A 1 230 ? -17.080 1.983 18.818 1.00 98.31 230 GLU A O 1
ATOM 1779 N N . MET A 1 231 ? -15.570 1.893 17.164 1.00 98.50 231 MET A N 1
ATOM 1780 C CA . MET A 1 231 ? -15.949 0.553 16.709 1.00 98.50 231 MET A CA 1
ATOM 1781 C C . MET A 1 231 ? -15.096 -0.577 17.297 1.00 98.50 231 MET A C 1
ATOM 1783 O O . MET A 1 231 ? -15.542 -1.729 17.310 1.00 98.50 231 MET A O 1
ATOM 1787 N N . LEU A 1 232 ? -13.872 -0.292 17.751 1.00 98.56 232 LEU A N 1
ATOM 1788 C CA . LEU A 1 232 ? -12.987 -1.278 18.371 1.00 98.56 232 LEU A CA 1
ATOM 1789 C C . LEU A 1 232 ? -13.082 -1.237 19.894 1.00 98.56 232 LEU A C 1
ATOM 1791 O O . LEU A 1 232 ? -13.301 -0.201 20.511 1.00 98.56 232 LEU A O 1
ATOM 1795 N N . SER A 1 233 ? -12.871 -2.391 20.518 1.00 98.44 233 SER A N 1
ATOM 1796 C CA . SER A 1 233 ? -12.771 -2.505 21.970 1.00 98.44 233 SER A CA 1
ATOM 1797 C C . SER A 1 233 ? -11.977 -3.746 22.366 1.00 98.44 233 SER A C 1
ATOM 1799 O O . SER A 1 233 ? -11.864 -4.700 21.593 1.00 98.44 233 SER A O 1
ATOM 1801 N N . GLU A 1 234 ? -11.473 -3.764 23.601 1.00 98.19 234 GLU A N 1
ATOM 1802 C CA . GLU A 1 234 ? -10.737 -4.902 24.173 1.00 98.19 234 GLU A CA 1
ATOM 1803 C C . GLU A 1 234 ? -11.523 -6.227 24.077 1.00 98.19 234 GLU A C 1
ATOM 1805 O O . GLU A 1 234 ? -10.957 -7.298 23.844 1.00 98.19 234 GLU A O 1
ATOM 1810 N N . SER A 1 235 ? -12.852 -6.168 24.204 1.00 97.75 235 SER A N 1
ATOM 1811 C CA . SER A 1 235 ? -13.733 -7.339 24.176 1.00 97.75 235 SER A CA 1
ATOM 1812 C C . SER A 1 235 ? -14.238 -7.718 22.778 1.00 97.75 235 SER A C 1
ATOM 1814 O O . SER A 1 235 ? -14.887 -8.760 22.642 1.00 97.75 235 SER A O 1
ATOM 1816 N N . LEU A 1 236 ? -13.927 -6.940 21.731 1.00 98.31 236 LEU A N 1
ATOM 1817 C CA . LEU A 1 236 ? -14.417 -7.184 20.372 1.00 98.31 236 LEU A CA 1
ATOM 1818 C C . LEU A 1 236 ? -13.993 -8.573 19.868 1.00 98.31 236 LEU A C 1
ATOM 1820 O O . LEU A 1 236 ? -12.820 -8.952 19.940 1.00 98.31 236 LEU A O 1
ATOM 1824 N N . THR A 1 237 ? -14.949 -9.357 19.367 1.00 97.75 237 THR A N 1
ATOM 1825 C CA . THR A 1 237 ? -14.689 -10.704 18.834 1.00 97.75 237 THR A CA 1
ATOM 1826 C C . THR A 1 237 ? -14.230 -10.653 17.376 1.00 97.75 237 THR A C 1
ATOM 1828 O O . THR A 1 237 ? -14.417 -9.648 16.689 1.00 97.75 237 THR A O 1
ATOM 1831 N N . LEU A 1 238 ? -13.667 -11.752 16.861 1.00 97.12 238 LEU A N 1
ATOM 1832 C CA . LEU A 1 238 ? -13.278 -11.844 15.447 1.00 97.12 238 LEU A CA 1
ATOM 1833 C C . LEU A 1 238 ? -14.464 -11.674 14.488 1.00 97.12 238 LEU A C 1
ATOM 1835 O O . LEU A 1 238 ? -14.311 -11.111 13.409 1.00 97.12 238 LEU A O 1
ATOM 1839 N N . GLU A 1 239 ? -15.656 -12.109 14.886 1.00 96.75 239 GLU A N 1
ATOM 1840 C CA . GLU A 1 239 ? -16.890 -11.888 14.134 1.00 96.75 239 GLU A CA 1
ATOM 1841 C C . GLU A 1 239 ? -17.274 -10.396 14.128 1.00 96.75 239 GLU A C 1
ATOM 1843 O O . GLU A 1 239 ? -17.791 -9.897 13.130 1.00 96.75 239 GLU A O 1
ATOM 1848 N N . GLY A 1 240 ? -16.967 -9.664 15.205 1.00 98.06 240 GLY A N 1
ATOM 1849 C CA . GLY A 1 240 ? -17.046 -8.203 15.252 1.00 98.06 240 GLY A CA 1
ATOM 1850 C C . GLY A 1 240 ? -16.103 -7.541 14.245 1.00 98.06 240 GLY A C 1
ATOM 1851 O O . GLY A 1 240 ? -16.547 -6.738 13.428 1.00 98.06 240 GLY A O 1
ATOM 1852 N N . TYR A 1 241 ? -14.833 -7.953 14.213 1.00 98.00 241 TYR A N 1
ATOM 1853 C CA . TYR A 1 241 ? -13.884 -7.484 13.196 1.00 98.00 241 TYR A CA 1
ATOM 1854 C C . TYR A 1 241 ? -14.333 -7.812 11.765 1.00 98.00 241 TYR A C 1
ATOM 1856 O O . TYR A 1 241 ? -14.179 -6.980 10.874 1.00 98.00 241 TYR A O 1
ATOM 1864 N N . ALA A 1 242 ? -14.938 -8.981 11.529 1.00 96.88 242 ALA A N 1
ATOM 1865 C CA . ALA A 1 242 ? -15.486 -9.333 10.218 1.00 96.88 242 ALA A CA 1
ATOM 1866 C C . ALA A 1 242 ? -16.619 -8.380 9.782 1.00 96.88 242 ALA A C 1
ATOM 1868 O O . ALA A 1 242 ? -16.705 -8.013 8.609 1.00 96.88 242 ALA A O 1
ATOM 1869 N N . ARG A 1 243 ? -17.460 -7.917 10.721 1.00 97.75 243 ARG A N 1
ATOM 1870 C CA . ARG A 1 243 ? -18.475 -6.885 10.438 1.00 97.75 243 ARG A CA 1
ATOM 1871 C C . ARG A 1 243 ? -17.827 -5.556 10.058 1.00 97.75 243 ARG A C 1
ATOM 1873 O O . ARG A 1 243 ? -18.251 -4.949 9.080 1.00 97.75 243 ARG A O 1
ATOM 1880 N N . ILE A 1 244 ? -16.773 -5.137 10.756 1.00 97.81 244 ILE A N 1
ATOM 1881 C CA . ILE A 1 244 ? -16.039 -3.907 10.415 1.00 97.81 244 ILE A CA 1
ATOM 1882 C C . ILE A 1 244 ? -15.378 -4.041 9.037 1.00 97.81 244 ILE A C 1
ATOM 1884 O O . ILE A 1 244 ? -15.531 -3.154 8.200 1.00 97.81 244 ILE A O 1
ATOM 1888 N N . LYS A 1 245 ? -14.746 -5.184 8.733 1.00 95.75 245 LYS A N 1
ATOM 1889 C CA . LYS A 1 245 ? -14.219 -5.491 7.391 1.00 95.75 245 LYS A CA 1
ATOM 1890 C C . LYS A 1 245 ? -15.281 -5.325 6.304 1.00 95.75 245 LYS A C 1
ATOM 1892 O O . LYS A 1 245 ? -14.974 -4.758 5.262 1.00 95.75 245 LYS A O 1
ATOM 1897 N N . SER A 1 246 ? -16.520 -5.762 6.539 1.00 95.50 246 SER A N 1
ATOM 1898 C CA . SER A 1 246 ? -17.604 -5.601 5.557 1.00 95.50 246 SER A CA 1
ATOM 1899 C C . SER A 1 246 ? -17.973 -4.146 5.264 1.00 95.50 246 SER A C 1
ATOM 1901 O O . SER A 1 246 ? -18.451 -3.852 4.173 1.00 95.50 246 SER A O 1
ATOM 1903 N N . GLN A 1 247 ? -17.716 -3.238 6.207 1.00 96.19 247 GLN A N 1
ATOM 1904 C CA . GLN A 1 247 ? -17.994 -1.809 6.059 1.00 96.19 247 GLN A CA 1
ATOM 1905 C C . GLN A 1 247 ? -16.792 -1.045 5.487 1.00 96.19 247 GLN A C 1
ATOM 1907 O O . GLN A 1 247 ? -16.970 -0.171 4.644 1.00 96.19 247 GLN A O 1
ATOM 1912 N N . TYR A 1 248 ? -15.571 -1.393 5.908 1.00 96.81 248 TYR A N 1
ATOM 1913 C CA . TYR A 1 248 ? -14.346 -0.657 5.565 1.00 96.81 248 TYR A CA 1
ATOM 1914 C C . TYR A 1 248 ? -13.516 -1.282 4.445 1.00 96.81 248 TYR A C 1
ATOM 1916 O O . TYR A 1 248 ? -12.617 -0.634 3.902 1.00 96.81 248 TYR A O 1
ATOM 1924 N N . ALA A 1 249 ? -13.813 -2.527 4.066 1.00 95.12 249 ALA A N 1
ATOM 1925 C CA . ALA A 1 249 ? -13.043 -3.296 3.093 1.00 95.12 249 ALA A CA 1
ATOM 1926 C C . ALA A 1 249 ? -11.539 -3.354 3.450 1.00 95.12 249 ALA A C 1
ATOM 1928 O O . ALA A 1 249 ? -10.664 -3.251 2.587 1.00 95.12 249 ALA A O 1
ATOM 1929 N N . VAL A 1 250 ? -11.248 -3.507 4.747 1.00 93.50 250 VAL A N 1
ATOM 1930 C CA . VAL A 1 250 ? -9.905 -3.652 5.333 1.00 93.50 250 VAL A CA 1
ATOM 1931 C C . VAL A 1 250 ? -9.767 -5.057 5.914 1.00 93.50 250 VAL A C 1
ATOM 1933 O O . VAL A 1 250 ? -10.730 -5.605 6.446 1.00 93.50 250 VAL A O 1
ATOM 1936 N N . SER A 1 251 ? -8.581 -5.661 5.801 1.00 93.00 251 SER A N 1
ATOM 1937 C CA . SER A 1 251 ? -8.338 -6.995 6.367 1.00 93.00 251 SER A CA 1
ATOM 1938 C C . SER A 1 251 ? -8.545 -7.026 7.887 1.00 93.00 251 SER A C 1
ATOM 1940 O O . SER A 1 251 ? -8.222 -6.061 8.584 1.00 93.00 251 SER A O 1
ATOM 1942 N N . ILE A 1 252 ? -9.035 -8.146 8.417 1.00 95.81 252 ILE A N 1
ATOM 1943 C CA . ILE A 1 252 ? -9.204 -8.337 9.864 1.00 95.81 252 ILE A CA 1
ATOM 1944 C C . ILE A 1 252 ? -7.857 -8.190 10.574 1.00 95.81 252 ILE A C 1
ATOM 1946 O O . ILE A 1 252 ? -7.788 -7.559 11.626 1.00 95.81 252 ILE A O 1
ATOM 1950 N N . ALA A 1 253 ? -6.780 -8.717 9.985 1.00 94.88 253 ALA A N 1
ATOM 1951 C CA . ALA A 1 253 ? -5.437 -8.548 10.532 1.00 94.88 253 ALA A CA 1
ATOM 1952 C C . ALA A 1 253 ? -5.068 -7.062 10.690 1.00 94.88 253 ALA A C 1
ATOM 1954 O O . ALA A 1 253 ? -4.635 -6.658 11.766 1.00 94.88 253 ALA A O 1
ATOM 1955 N N . ALA A 1 254 ? -5.288 -6.241 9.660 1.00 94.88 254 ALA A N 1
ATOM 1956 C CA . ALA A 1 254 ? -4.998 -4.808 9.724 1.00 94.88 254 ALA A CA 1
ATOM 1957 C C . ALA A 1 254 ? -5.852 -4.084 10.780 1.00 94.88 254 ALA A C 1
ATOM 1959 O O . ALA A 1 254 ? -5.328 -3.235 11.493 1.00 94.88 254 ALA A O 1
ATOM 1960 N N . LEU A 1 255 ? -7.126 -4.455 10.955 1.00 97.56 255 LEU A N 1
ATOM 1961 C CA . LEU A 1 255 ? -7.974 -3.895 12.019 1.00 97.56 255 LEU A CA 1
ATOM 1962 C C . LEU A 1 255 ? -7.485 -4.280 13.429 1.00 97.56 255 LEU A C 1
ATOM 1964 O O . LEU A 1 255 ? -7.535 -3.462 14.347 1.00 97.56 255 LEU A O 1
ATOM 1968 N N . ILE A 1 256 ? -6.999 -5.512 13.613 1.00 98.19 256 ILE A N 1
ATOM 1969 C CA . ILE A 1 256 ? -6.407 -5.971 14.881 1.00 98.19 256 ILE A CA 1
ATOM 1970 C C . ILE A 1 256 ? -5.110 -5.205 15.179 1.00 98.19 256 ILE A C 1
ATOM 1972 O O . ILE A 1 256 ? -4.910 -4.762 16.309 1.00 98.19 256 ILE A O 1
ATOM 1976 N N . HIS A 1 257 ? -4.248 -5.023 14.173 1.00 97.44 257 HIS A N 1
ATOM 1977 C CA . HIS A 1 257 ? -3.050 -4.186 14.287 1.00 97.44 257 HIS A CA 1
ATOM 1978 C C . HIS A 1 257 ? -3.417 -2.753 14.674 1.00 97.44 257 HIS A C 1
ATOM 1980 O O . HIS A 1 257 ? -2.937 -2.258 15.686 1.00 97.44 257 HIS A O 1
ATOM 1986 N N . ARG A 1 258 ? -4.381 -2.151 13.972 1.00 98.00 258 ARG A N 1
ATOM 1987 C CA . ARG A 1 258 ? -4.863 -0.795 14.242 1.00 98.00 258 ARG A CA 1
ATOM 1988 C C . ARG A 1 258 ? -5.336 -0.600 15.685 1.00 98.00 258 ARG A C 1
ATOM 1990 O O . ARG A 1 258 ? -5.000 0.400 16.311 1.00 98.00 258 ARG A O 1
ATOM 1997 N N . GLY A 1 259 ? -6.081 -1.566 16.229 1.00 98.38 259 GLY A N 1
ATOM 1998 C CA . GLY A 1 259 ? -6.518 -1.539 17.629 1.00 98.38 259 GLY A CA 1
ATOM 1999 C C . GLY A 1 259 ? -5.355 -1.574 18.624 1.00 98.38 259 GLY A C 1
ATOM 2000 O O . GLY A 1 259 ? -5.401 -0.887 19.644 1.00 98.38 259 GLY A O 1
ATOM 2001 N N . ARG A 1 260 ? -4.295 -2.329 18.318 1.00 98.44 260 ARG A N 1
ATOM 2002 C CA . ARG A 1 260 ? -3.069 -2.367 19.125 1.00 98.44 260 ARG A CA 1
ATOM 2003 C C . ARG A 1 260 ? -2.298 -1.054 19.031 1.00 98.44 260 ARG A C 1
ATOM 2005 O O . ARG A 1 260 ? -1.877 -0.541 20.063 1.00 98.44 260 ARG A O 1
ATOM 2012 N N . ASP A 1 261 ? -2.118 -0.529 17.824 1.00 97.12 261 ASP A N 1
ATOM 2013 C CA . ASP A 1 261 ? -1.308 0.666 17.569 1.00 97.12 261 ASP A CA 1
ATOM 2014 C C . ASP A 1 261 ? -1.889 1.894 18.286 1.00 97.12 261 ASP A C 1
ATOM 2016 O O . ASP A 1 261 ? -1.152 2.686 18.867 1.00 97.12 261 ASP A O 1
ATOM 2020 N N . LEU A 1 262 ? -3.223 1.992 18.341 1.00 97.94 262 LEU A N 1
ATOM 2021 C CA . LEU A 1 262 ? -3.951 3.038 19.067 1.00 97.94 262 LEU A CA 1
ATOM 2022 C C . LEU A 1 262 ? -4.102 2.771 20.577 1.00 97.94 262 LEU A C 1
ATOM 2024 O O . LEU A 1 262 ? -4.710 3.571 21.286 1.00 97.94 262 LEU A O 1
ATOM 2028 N N . GLY A 1 263 ? -3.610 1.635 21.081 1.00 97.88 263 GLY A N 1
ATOM 2029 C CA . GLY A 1 263 ? -3.758 1.243 22.486 1.00 97.88 263 GLY A CA 1
ATOM 2030 C C . GLY A 1 263 ? -5.193 0.905 22.911 1.00 97.88 263 GLY A C 1
ATOM 2031 O O . GLY A 1 263 ? -5.474 0.841 24.105 1.00 97.88 263 GLY A O 1
ATOM 2032 N N . ILE A 1 264 ? -6.103 0.678 21.957 1.00 98.50 264 ILE A N 1
ATOM 2033 C CA . ILE A 1 264 ? -7.492 0.261 22.217 1.00 98.50 264 ILE A CA 1
ATOM 2034 C C . ILE A 1 264 ? -7.533 -1.195 22.685 1.00 98.50 264 ILE A C 1
ATOM 2036 O O . ILE A 1 264 ? -8.359 -1.557 23.523 1.00 98.50 264 ILE A O 1
ATOM 2040 N N . THR A 1 265 ? -6.642 -2.024 22.135 1.00 98.25 265 THR A N 1
ATOM 2041 C CA . THR A 1 265 ? -6.468 -3.412 22.559 1.00 98.25 265 THR A CA 1
ATOM 2042 C C . THR A 1 265 ? -5.108 -3.639 23.201 1.00 98.25 265 THR A C 1
ATOM 2044 O O . THR A 1 265 ? -4.090 -3.202 22.658 1.00 98.25 265 THR A O 1
ATOM 2047 N N . SER A 1 266 ? -5.078 -4.388 24.301 1.00 98.44 266 SER A N 1
ATOM 2048 C CA . SER A 1 266 ? -3.843 -4.790 24.981 1.00 98.44 266 SER A CA 1
ATOM 2049 C C . SER A 1 266 ? -2.944 -5.668 24.097 1.00 98.44 266 SER A C 1
ATOM 2051 O O . SER A 1 266 ? -3.386 -6.281 23.117 1.00 98.44 266 SER A O 1
ATOM 2053 N N . ALA A 1 267 ? -1.658 -5.774 24.449 1.00 98.12 267 ALA A N 1
ATOM 2054 C CA . ALA A 1 267 ? -0.723 -6.648 23.741 1.00 98.12 267 ALA A CA 1
ATOM 2055 C C . ALA A 1 267 ? -1.143 -8.125 23.855 1.00 98.12 267 ALA A C 1
ATOM 2057 O O . ALA A 1 267 ? -1.078 -8.878 22.880 1.00 98.12 267 ALA A O 1
ATOM 2058 N N . GLU A 1 268 ? -1.634 -8.526 25.027 1.00 98.38 268 GLU A N 1
ATOM 2059 C CA . GLU A 1 268 ? -2.175 -9.850 25.314 1.00 98.38 268 GLU A CA 1
ATOM 2060 C C . GLU A 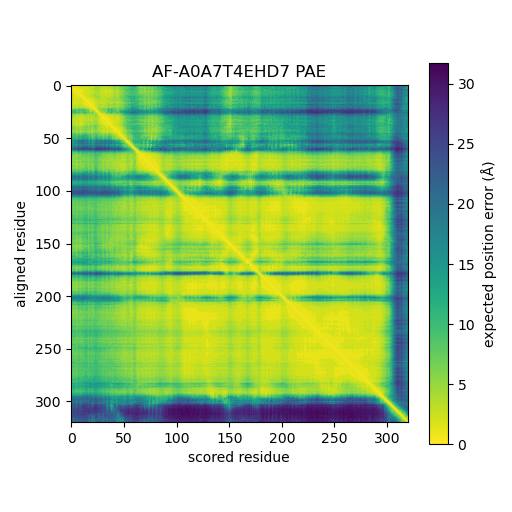1 268 ? -3.386 -10.144 24.428 1.00 98.38 268 GLU A C 1
ATOM 2062 O O . GLU A 1 268 ? -3.478 -11.217 23.816 1.00 98.38 268 GLU A O 1
ATOM 2067 N N . ARG A 1 269 ? -4.299 -9.172 24.302 1.00 98.12 269 ARG A N 1
ATOM 2068 C CA . ARG A 1 269 ? -5.476 -9.303 23.448 1.00 98.12 269 ARG A CA 1
ATOM 2069 C C . ARG A 1 269 ? -5.101 -9.390 21.980 1.00 98.12 269 ARG A C 1
ATOM 2071 O O . ARG A 1 269 ? -5.594 -10.291 21.301 1.00 98.12 269 ARG A O 1
ATOM 2078 N N . TYR A 1 270 ? -4.200 -8.533 21.509 1.00 98.50 270 TYR A N 1
ATOM 2079 C CA . TYR A 1 270 ? -3.650 -8.604 20.157 1.00 98.50 270 TYR A CA 1
ATOM 2080 C C . TYR A 1 270 ? -3.080 -10.001 19.861 1.00 98.50 270 TYR A C 1
ATOM 2082 O O . TYR A 1 270 ? -3.457 -10.628 18.870 1.00 98.50 270 TYR A O 1
ATOM 2090 N N . HIS A 1 271 ? -2.231 -10.540 20.745 1.00 98.12 271 HIS A N 1
ATOM 2091 C CA . HIS A 1 271 ? -1.652 -11.873 20.566 1.00 98.12 271 HIS A CA 1
ATOM 2092 C C . HIS A 1 271 ? -2.729 -12.963 20.513 1.00 98.12 271 HIS A C 1
ATOM 2094 O O . HIS A 1 271 ? -2.699 -13.816 19.622 1.00 98.12 271 HIS A O 1
ATOM 2100 N N . SER A 1 272 ? -3.711 -12.909 21.415 1.00 98.19 272 SER A N 1
ATOM 2101 C CA . SER A 1 272 ? -4.844 -13.838 21.426 1.00 98.19 272 SER A CA 1
ATOM 2102 C C . SER A 1 272 ? -5.658 -13.778 20.129 1.00 98.19 272 SER A C 1
ATOM 2104 O O . SER A 1 272 ? -5.940 -14.819 19.530 1.00 98.19 272 SER A O 1
ATOM 2106 N N . LEU A 1 273 ? -5.993 -12.577 19.646 1.00 98.25 273 LEU A N 1
ATOM 2107 C CA . LEU A 1 273 ? -6.728 -12.375 18.396 1.00 98.25 273 LEU A CA 1
ATOM 2108 C C . LEU A 1 273 ? -5.944 -12.906 17.192 1.00 98.25 273 LEU A C 1
ATOM 2110 O O . LEU A 1 273 ? -6.515 -13.596 16.351 1.00 98.25 273 LEU A O 1
ATOM 2114 N N . MET A 1 274 ? -4.632 -12.672 17.135 1.00 97.94 274 MET A N 1
ATOM 2115 C CA . MET A 1 274 ? -3.780 -13.163 16.047 1.00 97.94 274 MET A CA 1
ATOM 2116 C C . MET A 1 274 ? -3.662 -14.694 16.026 1.00 97.94 274 MET A C 1
ATOM 2118 O O . MET A 1 274 ? -3.658 -15.299 14.947 1.00 97.94 274 MET A O 1
ATOM 2122 N N . ILE A 1 275 ? -3.618 -15.344 17.193 1.00 97.81 275 ILE A N 1
ATOM 2123 C CA . ILE A 1 275 ? -3.671 -16.811 17.302 1.00 97.81 275 ILE A CA 1
ATOM 2124 C C . ILE A 1 275 ? -5.025 -17.325 16.804 1.00 97.81 275 ILE A C 1
ATOM 2126 O O . ILE A 1 275 ? -5.072 -18.229 15.973 1.00 97.81 275 ILE A O 1
ATOM 2130 N N . GLN A 1 276 ? -6.121 -16.717 17.259 1.00 97.50 276 GLN A N 1
ATOM 2131 C CA . GLN A 1 276 ? -7.479 -17.088 16.859 1.00 97.50 276 GLN A CA 1
ATOM 2132 C C . GLN A 1 276 ? -7.749 -16.878 15.362 1.00 97.50 276 GLN A C 1
ATOM 2134 O O . GLN A 1 276 ? -8.469 -17.666 14.749 1.00 97.50 276 GLN A O 1
ATOM 2139 N N . LEU A 1 277 ? -7.176 -15.826 14.773 1.00 96.50 277 LEU A N 1
ATOM 2140 C CA . LEU A 1 277 ? -7.239 -15.552 13.339 1.00 96.50 277 LEU A CA 1
ATOM 2141 C C . LEU A 1 277 ? -6.545 -16.673 12.557 1.00 96.50 277 LEU A C 1
ATOM 2143 O O . LEU A 1 277 ? -7.057 -17.172 11.557 1.00 96.50 277 LEU A O 1
ATOM 2147 N N . SER A 1 278 ? -5.384 -17.103 13.054 1.00 95.50 278 SER A N 1
ATOM 2148 C CA . SER A 1 278 ? -4.590 -18.178 12.458 1.00 95.50 278 SER A CA 1
ATOM 2149 C C . SER A 1 278 ? -5.282 -19.534 12.573 1.00 95.50 278 SER A C 1
ATOM 2151 O O . SER A 1 278 ? -5.355 -20.255 11.582 1.00 95.50 278 SER A O 1
ATOM 2153 N N . SER A 1 279 ? -5.840 -19.869 13.742 1.00 96.44 279 SER A N 1
ATOM 2154 C CA . SER A 1 279 ? -6.514 -21.155 13.970 1.00 96.44 279 SER A CA 1
ATOM 2155 C C . SER A 1 279 ? -7.774 -21.337 13.122 1.00 96.44 279 SER A C 1
ATOM 2157 O O . SER A 1 279 ? -8.121 -22.462 12.778 1.00 96.44 279 SER A O 1
ATOM 2159 N N . ARG A 1 280 ? -8.428 -20.236 12.733 1.00 95.38 280 ARG A N 1
ATOM 2160 C CA . ARG A 1 280 ? -9.567 -20.229 11.801 1.00 95.38 280 ARG A CA 1
ATOM 2161 C C . ARG A 1 280 ? -9.157 -20.252 10.321 1.00 95.38 280 ARG A C 1
ATOM 2163 O O . ARG A 1 280 ? -10.026 -20.272 9.456 1.00 95.38 280 ARG A O 1
ATOM 2170 N N . GLY A 1 281 ? -7.860 -20.206 10.005 1.00 93.62 281 GLY A N 1
ATOM 2171 C CA . GLY A 1 281 ? -7.364 -20.094 8.626 1.00 93.62 281 GLY A CA 1
ATOM 2172 C C . GLY A 1 281 ? -7.574 -18.711 7.992 1.00 93.62 281 GLY A C 1
ATOM 2173 O O . GLY A 1 281 ? -7.282 -18.513 6.811 1.00 93.62 281 GLY A O 1
ATOM 2174 N N . TRP A 1 282 ? -8.018 -17.725 8.776 1.00 93.31 282 TRP A N 1
ATOM 2175 C CA . TRP A 1 282 ? -8.361 -16.385 8.295 1.00 93.31 282 TRP A CA 1
ATOM 2176 C C . TRP A 1 282 ? -7.136 -15.528 7.969 1.00 93.31 282 TRP A C 1
ATOM 2178 O O . TRP A 1 282 ? -7.279 -14.431 7.466 1.00 93.31 282 TRP A O 1
ATOM 2188 N N . ARG A 1 283 ? -5.906 -16.019 8.168 1.00 86.44 283 ARG A N 1
ATOM 2189 C CA . ARG A 1 283 ? -4.717 -15.357 7.597 1.00 86.44 283 ARG A CA 1
ATOM 2190 C C . ARG A 1 283 ? -4.640 -15.457 6.073 1.00 86.44 283 ARG A C 1
ATOM 2192 O O . ARG A 1 283 ? -3.920 -14.677 5.458 1.00 86.44 283 ARG A O 1
ATOM 2199 N N . ILE A 1 284 ? -5.288 -16.470 5.499 1.00 83.31 284 ILE A N 1
ATOM 2200 C CA . ILE A 1 284 ? -5.254 -16.763 4.061 1.00 83.31 284 ILE A CA 1
ATOM 2201 C C . ILE A 1 284 ? -6.624 -16.485 3.451 1.00 83.31 284 ILE A C 1
ATOM 2203 O O . ILE A 1 284 ? -6.702 -15.845 2.410 1.00 83.31 284 ILE A O 1
ATOM 2207 N N . ASN A 1 285 ? -7.689 -16.952 4.109 1.00 87.19 285 ASN A N 1
ATOM 2208 C CA . ASN A 1 285 ? -9.056 -16.815 3.628 1.00 87.19 285 ASN A CA 1
ATOM 2209 C C . ASN A 1 285 ? -9.922 -16.140 4.697 1.00 87.19 285 ASN A C 1
ATOM 2211 O O . ASN A 1 285 ? -10.486 -16.807 5.566 1.00 87.19 285 ASN A O 1
ATOM 2215 N N . GLU A 1 286 ? -9.954 -14.807 4.676 1.00 89.81 286 GLU A N 1
ATOM 2216 C CA . GLU A 1 286 ? -10.798 -14.026 5.582 1.00 89.81 286 GLU A CA 1
ATOM 2217 C C . GLU A 1 286 ? -12.282 -14.134 5.195 1.00 89.81 286 GLU A C 1
ATOM 2219 O O . GLU A 1 286 ? -12.608 -14.218 4.010 1.00 89.81 286 GLU A O 1
ATOM 2224 N N . PRO A 1 287 ? -13.206 -14.090 6.169 1.00 89.75 287 PRO A N 1
ATOM 2225 C CA . PRO A 1 287 ? -14.624 -13.949 5.877 1.00 89.75 287 PRO A CA 1
ATOM 2226 C C . PRO A 1 287 ? -14.891 -12.575 5.258 1.00 89.75 287 PRO A C 1
ATOM 2228 O O . PRO A 1 287 ? -14.208 -11.606 5.583 1.00 89.75 287 PRO A O 1
ATOM 2231 N N . VAL A 1 288 ? -15.955 -12.489 4.458 1.00 90.88 288 VAL A N 1
ATOM 2232 C CA . VAL A 1 288 ? -16.340 -11.301 3.680 1.00 90.88 288 VAL A CA 1
ATOM 2233 C C . VAL A 1 288 ? -15.364 -11.021 2.539 1.00 90.88 288 VAL A C 1
ATOM 2235 O O . VAL A 1 288 ? -14.219 -10.620 2.738 1.00 90.88 288 VAL A O 1
ATOM 2238 N N . GLU A 1 289 ? -15.846 -11.208 1.316 1.00 90.94 289 GLU A N 1
ATOM 2239 C CA . GLU A 1 289 ? -15.072 -10.929 0.114 1.00 90.94 289 GLU A CA 1
ATOM 2240 C C . GLU A 1 289 ? -14.963 -9.419 -0.118 1.00 90.94 289 GLU A C 1
ATOM 2242 O O . GLU A 1 289 ? -15.954 -8.689 -0.049 1.00 90.94 289 GLU A O 1
ATOM 2247 N N . VAL A 1 290 ? -13.746 -8.952 -0.401 1.00 91.00 290 VAL A N 1
ATOM 2248 C CA . VAL A 1 290 ? -13.483 -7.570 -0.799 1.00 91.00 290 VAL A CA 1
ATOM 2249 C C . VAL A 1 290 ? -13.139 -7.565 -2.288 1.00 91.00 290 VAL A C 1
ATOM 2251 O O . VAL A 1 290 ? -12.126 -8.162 -2.666 1.00 91.00 290 VAL A O 1
ATOM 2254 N N . PRO A 1 291 ? -13.932 -6.891 -3.140 1.00 89.81 291 PRO A N 1
ATOM 2255 C CA . PRO A 1 291 ? -13.627 -6.785 -4.560 1.00 89.81 291 PRO A CA 1
ATOM 2256 C C . PRO A 1 291 ? -12.257 -6.146 -4.803 1.00 89.81 291 PRO A C 1
ATOM 2258 O O . PRO A 1 291 ? -11.888 -5.161 -4.162 1.00 89.81 291 PRO A O 1
ATOM 2261 N N . VAL A 1 292 ? -11.505 -6.686 -5.763 1.00 90.06 292 VAL A N 1
ATOM 2262 C CA . VAL A 1 292 ? -10.224 -6.105 -6.178 1.00 90.06 292 VAL A CA 1
ATOM 2263 C C . VAL A 1 292 ? -10.484 -4.828 -6.974 1.00 90.06 292 VAL A C 1
ATOM 2265 O O . VAL A 1 292 ? -11.061 -4.864 -8.063 1.00 90.06 292 VAL A O 1
ATOM 2268 N N . GLU A 1 293 ? -10.025 -3.696 -6.447 1.00 90.19 293 GLU A N 1
ATOM 2269 C CA . GLU A 1 293 ? -10.053 -2.425 -7.166 1.00 90.19 293 GLU A CA 1
ATOM 2270 C C . GLU A 1 293 ? -9.132 -2.482 -8.388 1.00 90.19 293 GLU A C 1
ATOM 2272 O O . GLU A 1 293 ? -7.973 -2.900 -8.298 1.00 90.19 293 GLU A O 1
ATOM 2277 N N . ARG A 1 294 ? -9.618 -2.021 -9.538 1.00 85.06 294 ARG A N 1
ATOM 2278 C CA . ARG A 1 294 ? -8.835 -1.972 -10.776 1.00 85.06 294 ARG A CA 1
ATOM 2279 C C . ARG A 1 294 ? -8.442 -0.537 -11.084 1.00 85.06 294 ARG A C 1
ATOM 2281 O O . ARG A 1 294 ? -9.268 0.361 -10.945 1.00 85.06 294 ARG A O 1
ATOM 2288 N N . ALA A 1 295 ? -7.193 -0.355 -11.501 1.00 80.94 295 ALA A N 1
ATOM 2289 C CA . ALA A 1 295 ? -6.739 0.907 -12.064 1.00 80.94 295 ALA A CA 1
ATOM 2290 C C . ALA A 1 295 ? -7.548 1.224 -13.325 1.00 80.94 295 ALA A C 1
ATOM 2292 O O . ALA A 1 295 ? -7.865 0.322 -14.105 1.00 80.94 295 ALA A O 1
ATOM 2293 N N . THR A 1 296 ? -7.906 2.493 -13.496 1.00 72.75 296 THR A N 1
ATOM 2294 C CA . THR A 1 296 ? -8.713 2.959 -14.633 1.00 72.75 296 THR A CA 1
ATOM 2295 C C . THR A 1 296 ? -7.906 3.803 -15.609 1.00 72.75 296 THR A C 1
ATOM 2297 O O . THR A 1 296 ? -8.259 3.897 -16.782 1.00 72.75 296 THR A O 1
ATOM 2300 N N . THR A 1 297 ? -6.799 4.383 -15.145 1.00 63.41 297 THR A N 1
ATOM 2301 C CA . THR A 1 297 ? -5.947 5.269 -15.942 1.00 63.41 297 THR A CA 1
ATOM 2302 C C . THR A 1 297 ? -4.908 4.494 -16.735 1.00 63.41 297 THR A C 1
ATOM 2304 O O . THR A 1 297 ? -4.505 4.926 -17.812 1.00 63.41 297 THR A O 1
ATOM 2307 N N . ILE A 1 298 ? -4.468 3.352 -16.205 1.00 61.88 298 ILE A N 1
ATOM 2308 C CA . ILE A 1 298 ? -3.448 2.509 -16.817 1.00 61.88 298 ILE A CA 1
ATOM 2309 C C . ILE A 1 298 ? -3.906 1.061 -16.712 1.00 61.88 298 ILE A C 1
ATOM 2311 O O . ILE A 1 298 ? -4.151 0.550 -15.617 1.00 61.88 298 ILE A O 1
ATOM 2315 N N . ASN A 1 299 ? -4.011 0.393 -17.860 1.00 57.19 299 ASN A N 1
ATOM 2316 C CA . ASN A 1 299 ? -4.206 -1.052 -17.893 1.00 57.19 299 ASN A CA 1
ATOM 2317 C C . ASN A 1 299 ? -3.009 -1.761 -17.246 1.00 57.19 299 ASN A C 1
ATOM 2319 O O . ASN A 1 299 ? -1.941 -1.174 -17.093 1.00 57.19 299 ASN A O 1
ATOM 2323 N N . ALA A 1 300 ? -3.170 -3.029 -16.863 1.00 54.34 300 ALA A N 1
ATOM 2324 C CA . ALA A 1 300 ? -2.055 -3.801 -16.329 1.00 54.34 300 ALA A CA 1
ATOM 2325 C C . ALA A 1 300 ? -0.849 -3.705 -17.279 1.00 54.34 300 ALA A C 1
ATOM 2327 O O . ALA A 1 300 ? -0.942 -4.094 -18.446 1.00 54.34 300 ALA A O 1
ATOM 2328 N N . ILE A 1 301 ? 0.261 -3.150 -16.787 1.00 53.78 301 ILE A N 1
ATOM 2329 C CA . ILE A 1 301 ? 1.485 -3.042 -17.571 1.00 53.78 301 ILE A CA 1
ATOM 2330 C C . ILE A 1 301 ? 2.187 -4.380 -17.424 1.00 53.78 301 ILE A C 1
ATOM 2332 O O . ILE A 1 301 ? 2.874 -4.658 -16.440 1.00 53.78 301 ILE A O 1
ATOM 2336 N N . SER A 1 302 ? 1.928 -5.241 -18.401 1.00 47.97 302 SER A N 1
ATOM 2337 C CA . SER A 1 302 ? 2.847 -6.313 -18.744 1.00 47.97 302 SER A CA 1
ATOM 2338 C C . SER A 1 302 ? 3.910 -5.731 -19.669 1.00 47.97 302 SER A C 1
ATOM 2340 O O . SER A 1 302 ? 3.680 -4.740 -20.367 1.00 47.97 302 SER A O 1
ATOM 2342 N N . LEU A 1 303 ? 5.054 -6.394 -19.765 1.00 50.84 303 LEU A N 1
ATOM 2343 C CA . LEU A 1 303 ? 5.910 -6.279 -20.941 1.00 50.84 303 LEU A CA 1
ATOM 2344 C C . LEU A 1 303 ? 5.169 -6.873 -22.169 1.00 50.84 303 LEU A C 1
ATOM 2346 O O . LEU A 1 303 ? 5.600 -7.903 -22.687 1.00 50.84 303 LEU A O 1
ATOM 2350 N N . ARG A 1 304 ? 4.039 -6.252 -22.594 1.00 33.81 304 ARG A N 1
ATOM 2351 C CA . ARG A 1 304 ? 3.358 -6.333 -23.910 1.00 33.81 304 ARG A CA 1
ATOM 2352 C C . ARG A 1 304 ? 2.046 -5.522 -24.068 1.00 33.81 304 ARG A C 1
ATOM 2354 O O . ARG A 1 304 ? 1.169 -5.592 -23.214 1.00 33.81 304 ARG A O 1
ATOM 2361 N N . LYS A 1 305 ? 1.895 -4.988 -25.306 1.00 39.31 305 LYS A N 1
ATOM 2362 C CA . LYS A 1 305 ? 0.817 -4.187 -25.968 1.00 39.31 305 LYS A CA 1
ATOM 2363 C C . LYS A 1 305 ? 0.695 -2.747 -25.436 1.00 39.31 305 LYS A C 1
ATOM 2365 O O . LYS A 1 305 ? 0.319 -2.561 -24.297 1.00 39.31 305 LYS A O 1
ATOM 2370 N N . GLU A 1 306 ? 1.026 -1.707 -26.206 1.00 30.42 306 GLU A N 1
ATOM 2371 C CA . GLU A 1 306 ? 0.257 -1.238 -27.375 1.00 30.42 306 GLU A CA 1
ATOM 2372 C C . GLU A 1 306 ? 1.103 -0.694 -28.552 1.00 30.42 306 GLU A C 1
ATOM 2374 O O . GLU A 1 306 ? 2.295 -0.421 -28.447 1.00 30.42 306 GLU A O 1
ATOM 2379 N N . SER A 1 307 ? 0.440 -0.612 -29.710 1.00 36.78 307 SER A N 1
ATOM 2380 C CA . SER A 1 307 ? 0.883 -0.084 -31.007 1.00 36.78 307 SER A CA 1
ATOM 2381 C C . SER A 1 307 ? 0.814 1.450 -31.100 1.00 36.78 307 SER A C 1
ATOM 2383 O O . SER A 1 307 ? 0.065 2.056 -30.347 1.00 36.78 307 SER A O 1
ATOM 2385 N N . THR A 1 308 ? 1.468 2.007 -32.137 1.00 29.94 308 THR A N 1
ATOM 2386 C CA . THR A 1 308 ? 1.559 3.423 -32.607 1.00 29.94 308 THR A CA 1
ATOM 2387 C C . THR A 1 308 ? 2.561 4.303 -31.838 1.00 29.94 308 THR A C 1
ATOM 2389 O O . THR A 1 308 ? 2.566 4.284 -30.622 1.00 29.94 308 THR A O 1
ATOM 2392 N N . THR A 1 309 ? 3.505 5.042 -32.441 1.00 29.33 309 THR A N 1
ATOM 2393 C CA . THR A 1 309 ? 3.684 5.576 -33.812 1.00 29.33 309 THR A CA 1
ATOM 2394 C C . THR A 1 309 ? 5.184 5.807 -34.095 1.00 29.33 309 THR A C 1
ATOM 2396 O O . THR A 1 309 ? 5.962 5.972 -33.163 1.00 29.33 309 THR A O 1
ATOM 2399 N N . GLN A 1 310 ? 5.573 5.804 -35.377 1.00 31.25 310 GLN A N 1
ATOM 2400 C CA . GLN A 1 310 ? 6.928 6.074 -35.899 1.00 31.25 310 GLN A CA 1
ATOM 2401 C C . GLN A 1 310 ? 7.521 7.421 -35.447 1.00 31.25 310 GLN A C 1
ATOM 2403 O O . GLN A 1 310 ? 6.822 8.431 -35.492 1.00 31.25 310 GLN A O 1
ATOM 2408 N N . GLY A 1 311 ? 8.829 7.442 -35.161 1.00 26.62 311 GLY A N 1
ATOM 2409 C CA . GLY A 1 311 ? 9.628 8.671 -35.086 1.00 26.62 311 GLY A CA 1
ATOM 2410 C C . GLY A 1 311 ? 11.078 8.442 -34.642 1.00 26.62 311 GLY A C 1
ATOM 2411 O O . GLY A 1 311 ? 11.318 8.268 -33.459 1.00 26.62 311 GLY A O 1
ATOM 2412 N N . ASP A 1 312 ? 11.985 8.441 -35.624 1.00 27.66 312 ASP A N 1
ATOM 2413 C CA . ASP A 1 312 ? 13.434 8.722 -35.627 1.00 27.66 312 ASP A CA 1
ATOM 2414 C C . ASP A 1 312 ? 14.368 8.238 -34.496 1.00 27.66 312 ASP A C 1
ATOM 2416 O O . ASP A 1 312 ? 14.345 8.688 -33.356 1.00 27.66 312 ASP A O 1
ATOM 2420 N N . LEU A 1 313 ? 15.319 7.392 -34.912 1.00 28.83 313 LEU A N 1
ATOM 2421 C CA . LEU A 1 313 ? 16.283 6.656 -34.097 1.00 28.83 313 LEU A CA 1
ATOM 2422 C C . LEU A 1 313 ? 17.708 7.213 -34.273 1.00 28.83 313 LEU A C 1
ATOM 2424 O O . LEU A 1 313 ? 18.344 6.992 -35.307 1.00 28.83 313 LEU A O 1
ATOM 2428 N N . ALA A 1 314 ? 18.244 7.873 -33.244 1.00 25.11 314 ALA A N 1
ATOM 2429 C CA . ALA A 1 314 ? 19.673 8.163 -33.125 1.00 25.11 314 ALA A CA 1
ATOM 2430 C C . ALA A 1 314 ? 20.178 7.970 -31.682 1.00 25.11 314 ALA A C 1
ATOM 2432 O O . ALA A 1 314 ? 19.669 8.581 -30.751 1.00 25.11 314 ALA A O 1
ATOM 2433 N N . ALA A 1 315 ? 21.257 7.181 -31.577 1.00 26.11 315 ALA A N 1
ATOM 2434 C CA . ALA A 1 315 ? 22.158 6.949 -30.438 1.00 26.11 315 ALA A CA 1
ATOM 2435 C C . ALA A 1 315 ? 21.672 6.038 -29.282 1.00 26.11 315 ALA A C 1
ATOM 2437 O O . ALA A 1 315 ? 20.791 6.380 -28.506 1.00 26.11 315 ALA A O 1
ATOM 2438 N N . LEU A 1 316 ? 22.360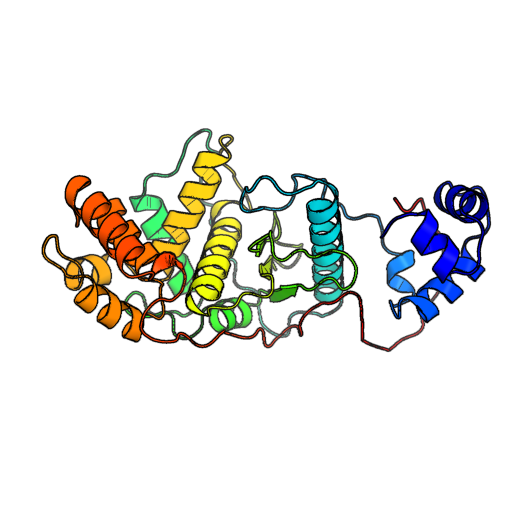 4.896 -29.126 1.00 27.34 316 LEU A N 1
ATOM 2439 C CA . LEU A 1 316 ? 22.240 3.930 -28.023 1.00 27.34 316 LEU A CA 1
ATOM 2440 C C . LEU A 1 316 ? 23.531 3.915 -27.181 1.00 27.34 316 LEU A C 1
ATOM 2442 O O . LEU A 1 316 ? 24.609 3.754 -27.762 1.00 27.34 316 LEU A O 1
ATOM 2446 N N . PRO A 1 317 ? 23.445 3.942 -25.839 1.00 28.61 317 PRO A N 1
ATOM 2447 C CA . PRO A 1 317 ? 24.449 3.326 -24.977 1.00 28.61 317 PRO A CA 1
ATOM 2448 C C . PRO A 1 317 ? 23.867 2.174 -24.128 1.00 28.61 317 PRO A C 1
ATOM 2450 O O . PRO A 1 317 ? 22.874 2.337 -23.430 1.00 28.61 317 PRO A O 1
ATOM 2453 N N . THR A 1 318 ? 24.553 1.025 -24.196 1.00 27.44 318 THR A N 1
ATOM 2454 C CA . THR A 1 318 ? 24.644 -0.102 -23.231 1.00 27.44 318 THR A CA 1
ATOM 2455 C C . THR A 1 318 ? 23.399 -0.474 -22.405 1.00 27.44 318 THR A C 1
ATOM 2457 O O . THR A 1 318 ? 23.131 0.090 -21.347 1.00 27.44 318 THR A O 1
ATOM 2460 N N . LEU A 1 319 ? 22.714 -1.535 -22.849 1.00 27.80 319 LEU A N 1
ATOM 2461 C CA . LEU A 1 319 ? 21.712 -2.296 -22.094 1.00 27.80 319 LEU A CA 1
ATOM 2462 C C . LEU A 1 319 ? 22.408 -3.420 -21.304 1.00 27.80 319 LEU A C 1
ATOM 2464 O O . LEU A 1 319 ? 23.084 -4.230 -21.930 1.00 27.80 319 LEU A O 1
ATOM 2468 N N . PHE A 1 320 ? 22.207 -3.439 -19.978 1.00 39.66 320 PHE A N 1
ATOM 2469 C CA . PHE A 1 320 ? 22.268 -4.526 -18.967 1.00 39.66 320 PHE A CA 1
ATOM 2470 C C . PHE A 1 320 ? 22.944 -4.091 -17.664 1.00 39.66 320 PHE A C 1
AT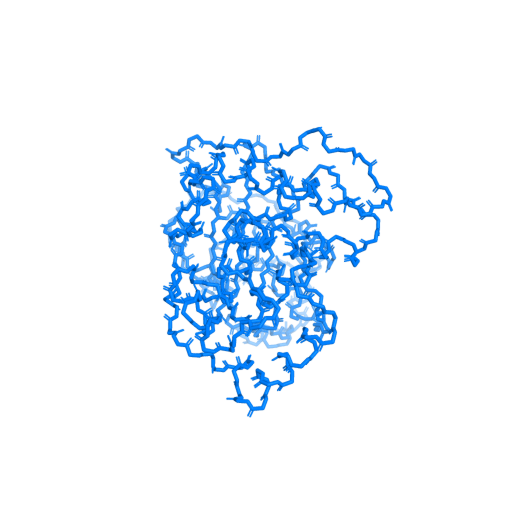OM 2472 O O . PHE A 1 320 ? 24.063 -3.551 -17.693 1.00 39.66 320 PHE A O 1
#